Protein AF-A0A9D1RVR9-F1 (afdb_monomer_lite)

InterPro domains:
  IPR024071 S-Me-THD, C-terminal domain superfamily [G3DSA:2.40.390.10] (48-143)
  IPR048350 S-Me-THD-like, C-terminal domain [PF20906] (2-138)

Radius of gyration: 23.83 Å; chains: 1; bounding box: 66×54×63 Å

Sequence (336 aa):
SCGGSVSVSLYPMDGAQMKQYGVHGIVTRSQQLGAAIRTVKTAEDPEAHFLSFTEGYKLFKGKIADVLRETRAGFNFGRVVLEGIGECKGRSAAVEFQNENLTAEVDGKIVATVPDLICLVDTETFSPVTTDALLSGNALAAAFPISPLSALYPEDLAPSYRYEDAVEALADAGGDTGQRQALTLLVNEENSFRVACASFIAESLSLLDWQITVEALPWEAYLAALAAGEFDLYYGEVRLTADWDIADLVGSGGSLNYGGYANVVTDALLQAFTSSTDRSYAARQLCAHLLGTTPIAPVCFQQDTLLTHEGVAQGMSPTATSVFFGLENWTIHLEP

Structure (mmCIF, N/CA/C/O backbone):
data_AF-A0A9D1RVR9-F1
#
_entry.id   AF-A0A9D1RVR9-F1
#
loop_
_atom_site.group_PDB
_atom_site.id
_atom_site.type_symbol
_atom_site.label_atom_id
_atom_site.label_alt_id
_atom_site.label_comp_id
_atom_site.label_asym_id
_atom_site.label_entity_id
_atom_site.label_seq_id
_atom_site.pdbx_PDB_ins_code
_atom_site.Cartn_x
_atom_site.Cartn_y
_atom_site.Cartn_z
_atom_site.occupancy
_atom_site.B_iso_or_equiv
_atom_site.auth_seq_id
_atom_site.auth_comp_id
_atom_site.auth_asym_id
_atom_site.auth_atom_id
_atom_site.pdbx_PDB_model_num
ATOM 1 N N . SER A 1 1 ? 7.648 3.862 -14.275 1.00 37.44 1 SER A N 1
ATOM 2 C CA . SER A 1 1 ? 6.906 5.137 -14.341 1.00 37.44 1 SER A CA 1
ATOM 3 C C . SER A 1 1 ? 5.749 4.957 -15.296 1.00 37.44 1 SER A C 1
ATOM 5 O O . SER A 1 1 ? 5.979 4.461 -16.395 1.00 37.44 1 SER A O 1
ATOM 7 N N . CYS A 1 2 ? 4.578 5.402 -14.838 1.00 22.77 2 CYS A N 1
ATOM 8 C CA . CYS A 1 2 ? 3.246 5.354 -15.442 1.00 22.77 2 CYS A CA 1
ATOM 9 C C . CYS A 1 2 ? 2.596 3.966 -15.470 1.00 22.77 2 CYS A C 1
ATOM 11 O O . CYS A 1 2 ? 3.190 2.987 -15.911 1.00 22.77 2 CYS A O 1
ATOM 13 N N . GLY A 1 3 ? 1.363 3.925 -14.953 1.00 33.41 3 GLY A N 1
ATOM 14 C CA . GLY A 1 3 ? 0.560 2.724 -14.789 1.00 33.41 3 GLY A CA 1
ATOM 15 C C . GLY A 1 3 ? 0.443 1.909 -16.071 1.00 33.41 3 GLY A C 1
ATOM 16 O O . GLY A 1 3 ? 0.287 2.445 -17.166 1.00 33.41 3 GLY A O 1
ATOM 17 N N . GLY A 1 4 ? 0.504 0.594 -15.913 1.00 30.42 4 GLY A N 1
ATOM 18 C CA . GLY A 1 4 ? 0.170 -0.331 -16.977 1.00 30.42 4 GLY A CA 1
ATOM 19 C C . GLY A 1 4 ? -1.327 -0.596 -16.962 1.00 30.42 4 GLY A C 1
ATOM 20 O O . GLY A 1 4 ? -1.821 -1.272 -16.067 1.00 30.42 4 GLY A O 1
ATOM 21 N N . SER A 1 5 ? -2.058 -0.122 -17.969 1.00 32.12 5 SER A N 1
ATOM 22 C CA . SER A 1 5 ? -3.271 -0.829 -18.376 1.00 32.12 5 SER A CA 1
ATOM 23 C C . SER A 1 5 ? -2.842 -1.947 -19.323 1.00 32.12 5 SER A C 1
ATOM 25 O O . SER A 1 5 ? -2.439 -1.678 -20.457 1.00 32.12 5 SER A O 1
ATOM 27 N N . VAL A 1 6 ? -2.915 -3.198 -18.880 1.00 32.78 6 VAL A N 1
ATOM 28 C CA . VAL A 1 6 ? -2.804 -4.343 -19.788 1.00 32.78 6 VAL A CA 1
ATOM 29 C C . VAL A 1 6 ? -4.174 -4.530 -20.424 1.00 32.78 6 VAL A C 1
ATOM 31 O O . VAL A 1 6 ? -5.109 -5.005 -19.790 1.00 32.78 6 VAL A O 1
ATOM 34 N N . SER A 1 7 ? -4.308 -4.111 -21.679 1.00 33.19 7 SER A N 1
ATOM 35 C CA . SER A 1 7 ? -5.457 -4.489 -22.498 1.00 33.19 7 SER A CA 1
ATOM 36 C C . SER A 1 7 ? -5.099 -5.767 -23.234 1.00 33.19 7 SER A C 1
ATOM 38 O O . SER A 1 7 ? -4.342 -5.753 -24.202 1.00 33.19 7 SER A O 1
ATOM 40 N N . VAL A 1 8 ? -5.622 -6.887 -22.749 1.00 38.53 8 VAL A N 1
ATOM 41 C CA . VAL A 1 8 ? -5.556 -8.156 -23.465 1.00 38.53 8 VAL A CA 1
ATOM 42 C C . VAL A 1 8 ? -6.678 -8.148 -24.503 1.00 38.53 8 VAL A C 1
ATOM 44 O O . VAL A 1 8 ? -7.861 -8.145 -24.166 1.00 38.53 8 VAL A O 1
ATOM 47 N N . SER A 1 9 ? -6.316 -8.113 -25.786 1.00 42.16 9 SER A N 1
ATOM 48 C CA . SER A 1 9 ? -7.248 -8.529 -26.830 1.00 42.16 9 SER A CA 1
ATOM 49 C C . SER A 1 9 ? -7.216 -10.046 -26.853 1.00 42.16 9 SER A C 1
ATOM 51 O O . SER A 1 9 ? -6.265 -10.648 -27.348 1.00 42.16 9 SER A O 1
ATOM 53 N N . LEU A 1 10 ? -8.253 -10.660 -26.290 1.00 54.19 10 LEU A N 1
ATOM 54 C CA . LEU A 1 10 ? -8.515 -12.078 -26.505 1.00 54.19 10 LEU A CA 1
ATOM 55 C C . LEU A 1 10 ? -8.901 -12.308 -27.980 1.00 54.19 10 LEU A C 1
ATOM 57 O O . LEU A 1 10 ? -8.788 -11.410 -28.818 1.00 54.19 10 LEU A O 1
ATOM 61 N N . TYR A 1 11 ? -9.309 -13.536 -28.295 1.00 59.69 11 TYR A N 1
ATOM 62 C CA . TYR A 1 11 ? -9.658 -14.006 -29.636 1.00 59.69 11 TYR A CA 1
ATOM 63 C C . TYR A 1 11 ? -10.334 -12.932 -30.509 1.00 59.69 11 TYR A C 1
ATOM 65 O O . TYR A 1 11 ? -11.291 -12.297 -30.055 1.00 59.69 11 TYR A O 1
ATOM 73 N N . PRO A 1 12 ? -9.879 -12.734 -31.762 1.00 70.69 12 PRO A N 1
ATOM 74 C CA . PRO A 1 12 ? -10.530 -11.803 -32.669 1.00 70.69 12 PRO A CA 1
ATOM 75 C C . PRO A 1 12 ? -11.988 -12.224 -32.867 1.00 70.69 12 PRO A C 1
ATOM 77 O O . PRO A 1 12 ? -12.274 -13.385 -33.160 1.00 70.69 12 PRO A O 1
ATOM 80 N N . MET A 1 13 ? -12.903 -11.270 -32.711 1.00 78.81 13 MET A N 1
ATOM 81 C CA . MET A 1 13 ? -14.332 -11.477 -32.920 1.00 78.81 13 MET A CA 1
ATOM 82 C C . MET A 1 13 ? -14.899 -10.364 -33.796 1.00 78.81 13 MET A C 1
ATOM 84 O O . MET A 1 13 ? -14.474 -9.210 -33.711 1.00 78.81 13 MET A O 1
ATOM 88 N N . ASP A 1 14 ? -15.863 -10.698 -34.646 1.00 85.12 14 ASP A N 1
ATOM 89 C CA . ASP A 1 14 ? -16.565 -9.700 -35.441 1.00 85.12 14 ASP A CA 1
ATOM 90 C C . ASP A 1 14 ? -17.615 -8.939 -34.604 1.00 85.12 14 ASP A C 1
ATOM 92 O O . ASP A 1 14 ? -18.007 -9.325 -33.496 1.00 85.12 14 ASP A O 1
ATOM 96 N N . GLY A 1 15 ? -18.097 -7.817 -35.143 1.00 86.12 15 GLY A N 1
ATOM 97 C CA . GLY A 1 15 ? -19.094 -6.993 -34.460 1.00 86.12 15 GLY A CA 1
ATOM 98 C C . GLY A 1 15 ? -20.453 -7.679 -34.259 1.00 86.12 15 GLY A C 1
ATOM 99 O O . GLY A 1 15 ? -21.218 -7.244 -33.399 1.00 86.12 15 GLY A O 1
ATOM 100 N N . ALA A 1 16 ? -20.784 -8.723 -35.026 1.00 90.00 16 ALA A N 1
ATOM 101 C CA . ALA A 1 16 ? -22.004 -9.504 -34.832 1.00 90.00 16 ALA A CA 1
ATOM 102 C C . ALA A 1 16 ? -21.840 -10.491 -33.666 1.00 90.00 16 ALA A C 1
ATOM 104 O O . ALA A 1 16 ? -22.718 -10.565 -32.808 1.00 90.00 16 ALA A O 1
ATOM 105 N N . GLN A 1 17 ? -20.692 -11.160 -33.571 1.00 84.56 17 GLN A N 1
ATOM 106 C CA . GLN A 1 17 ? -20.316 -12.027 -32.458 1.00 84.56 17 GLN A CA 1
ATOM 107 C C . GLN A 1 17 ? -20.275 -11.247 -31.143 1.00 84.56 17 GLN A C 1
ATOM 109 O O . GLN A 1 17 ? -20.823 -11.718 -30.149 1.00 84.56 17 GLN A O 1
ATOM 114 N N . MET A 1 18 ? -19.709 -10.034 -31.129 1.00 81.06 18 MET A N 1
ATOM 115 C CA . MET A 1 18 ? -19.669 -9.205 -29.914 1.00 81.06 18 MET A CA 1
ATOM 116 C C . MET A 1 18 ? -21.078 -8.852 -29.428 1.00 81.06 18 MET A C 1
ATOM 118 O O . MET A 1 18 ? -21.369 -8.957 -28.241 1.00 81.06 18 MET A O 1
ATOM 122 N N . LYS A 1 19 ? -21.984 -8.507 -30.351 1.00 85.44 19 LYS A N 1
ATOM 123 C CA . LYS A 1 19 ? -23.395 -8.227 -30.034 1.00 85.44 19 LYS A CA 1
ATOM 124 C C . LYS A 1 19 ? -24.185 -9.464 -29.615 1.00 85.44 19 LYS A C 1
ATOM 126 O O . LYS A 1 19 ? -25.226 -9.326 -28.983 1.00 85.44 19 LYS A O 1
ATOM 131 N N . GLN A 1 20 ? -23.751 -10.654 -30.013 1.00 88.94 20 GLN A N 1
ATOM 132 C CA . GLN A 1 20 ? -24.450 -11.891 -29.689 1.00 88.94 20 GLN A CA 1
ATOM 133 C C . GLN A 1 20 ? -23.980 -12.492 -28.360 1.00 88.94 20 GLN A C 1
ATOM 135 O O . GLN A 1 20 ? -24.804 -13.011 -27.614 1.00 88.94 20 GLN A O 1
ATOM 140 N N . TYR A 1 21 ? -22.680 -12.418 -28.065 1.00 83.56 21 TYR A N 1
ATOM 141 C CA . TYR A 1 21 ? -22.057 -13.150 -26.956 1.00 83.56 21 TYR A CA 1
ATOM 142 C C . TYR A 1 21 ? -21.417 -12.259 -25.886 1.00 83.56 21 TYR A C 1
ATOM 144 O O . TYR A 1 21 ? -21.028 -12.764 -24.836 1.00 83.56 21 TYR A O 1
ATOM 152 N N . GLY A 1 22 ? -21.299 -10.951 -26.120 1.00 79.62 22 GLY A N 1
ATOM 153 C CA . GLY A 1 22 ? -20.774 -10.018 -25.129 1.00 79.62 22 GLY A CA 1
ATOM 154 C C . GLY A 1 22 ? -21.670 -9.914 -23.892 1.00 79.62 22 GLY A C 1
ATOM 155 O O . GLY A 1 22 ? -22.897 -10.015 -23.968 1.00 79.62 22 GLY A O 1
ATOM 156 N N . VAL A 1 23 ? -21.055 -9.659 -22.735 1.00 81.75 23 VAL A N 1
ATOM 157 C CA . VAL A 1 23 ? -21.787 -9.358 -21.498 1.00 81.75 23 VAL A CA 1
ATOM 158 C C . VAL A 1 23 ? -22.272 -7.907 -21.557 1.00 81.75 23 VAL A C 1
ATOM 160 O O . VAL A 1 23 ? -21.559 -6.962 -21.217 1.00 81.75 23 VAL A O 1
ATOM 163 N N . HIS A 1 24 ? -23.492 -7.715 -22.052 1.00 84.81 24 HIS A N 1
ATOM 164 C CA . HIS A 1 24 ? -24.074 -6.387 -22.235 1.00 84.81 24 HIS A CA 1
ATOM 165 C C . HIS A 1 24 ? -24.383 -5.695 -20.905 1.00 84.81 24 HIS A C 1
ATOM 167 O O . HIS A 1 24 ? -24.834 -6.317 -19.947 1.00 84.81 24 HIS A O 1
ATOM 173 N N . GLY A 1 25 ? -24.179 -4.376 -20.867 1.00 84.62 25 GLY A N 1
ATOM 174 C CA . GLY A 1 25 ? -24.554 -3.545 -19.721 1.00 84.62 25 GLY A CA 1
ATOM 175 C C . GLY A 1 25 ? -23.696 -3.745 -18.470 1.00 84.62 25 GLY A C 1
ATOM 176 O O . GLY A 1 25 ? -24.016 -3.156 -17.443 1.00 84.62 25 GLY A O 1
ATOM 177 N N . ILE A 1 26 ? -22.605 -4.520 -18.536 1.00 79.00 26 ILE A N 1
ATOM 178 C CA . ILE A 1 26 ? -21.790 -4.842 -17.356 1.00 79.00 26 ILE A CA 1
ATOM 179 C C . ILE A 1 26 ? -21.220 -3.594 -16.674 1.00 79.00 26 ILE A C 1
ATOM 181 O O . ILE A 1 26 ? -21.318 -3.477 -15.461 1.00 79.00 26 ILE A O 1
ATOM 185 N N . VAL A 1 27 ? -20.743 -2.606 -17.438 1.00 76.31 27 VAL A N 1
ATOM 186 C CA . VAL A 1 27 ? -20.230 -1.336 -16.888 1.00 76.31 27 VAL A CA 1
ATOM 187 C C . VAL A 1 27 ? -21.335 -0.556 -16.169 1.00 76.31 27 VAL A C 1
ATOM 189 O O . VAL A 1 27 ? -21.126 -0.037 -15.074 1.00 76.31 27 VAL A O 1
ATOM 192 N N . THR A 1 28 ? -22.538 -0.515 -16.749 1.00 83.94 28 THR A N 1
ATOM 193 C CA . THR A 1 28 ? -23.710 0.106 -16.118 1.00 83.94 28 THR A CA 1
ATOM 194 C C . THR A 1 28 ? -24.106 -0.636 -14.842 1.00 83.94 28 THR A C 1
ATOM 196 O O . THR A 1 28 ? -24.372 0.008 -13.829 1.00 83.94 28 THR A O 1
ATOM 199 N N . ARG A 1 29 ? -24.079 -1.976 -14.854 1.00 82.06 29 ARG A N 1
ATOM 200 C CA . ARG A 1 29 ? -24.327 -2.799 -13.664 1.00 82.06 29 ARG A CA 1
ATOM 201 C C . ARG A 1 29 ? -23.286 -2.517 -12.579 1.00 82.06 29 ARG A C 1
ATOM 203 O O . ARG A 1 29 ? -23.672 -2.260 -11.447 1.00 82.06 29 ARG A O 1
ATOM 210 N N . SER A 1 30 ? -21.994 -2.468 -12.909 1.00 77.50 30 SER A N 1
ATOM 211 C CA . SER A 1 30 ? -20.921 -2.123 -11.962 1.00 77.50 30 SER A CA 1
ATOM 212 C C . SER A 1 30 ? -21.122 -0.740 -11.337 1.00 77.50 30 SER A C 1
ATOM 214 O O . SER A 1 30 ? -20.967 -0.581 -10.128 1.00 77.50 30 SER A O 1
ATOM 216 N N . GLN A 1 31 ? -21.527 0.256 -12.132 1.00 79.56 31 GLN A N 1
ATOM 217 C CA . GLN A 1 31 ? -21.845 1.592 -11.626 1.00 79.56 31 GLN A CA 1
ATOM 218 C C . GLN A 1 31 ? -23.035 1.570 -10.652 1.00 79.56 31 GLN A C 1
ATOM 220 O O . GLN A 1 31 ? -22.971 2.202 -9.595 1.00 79.56 31 GLN A O 1
ATOM 225 N N . GLN A 1 32 ? -24.110 0.854 -10.997 1.00 82.19 32 GLN A N 1
ATOM 226 C CA . GLN A 1 32 ? -25.303 0.714 -10.155 1.00 82.19 32 GLN A CA 1
ATOM 227 C C . GLN A 1 32 ? -24.985 -0.003 -8.838 1.00 82.19 32 GLN A C 1
ATOM 229 O O . GLN A 1 32 ? -25.378 0.480 -7.778 1.00 82.19 32 GLN A O 1
ATOM 234 N N . LEU A 1 33 ? -24.211 -1.091 -8.896 1.00 82.56 33 LEU A N 1
ATOM 235 C CA . LEU A 1 33 ? -23.722 -1.815 -7.721 1.00 82.56 33 LEU A CA 1
ATOM 236 C C . LEU A 1 33 ? -22.901 -0.898 -6.809 1.00 82.56 33 LEU A C 1
ATOM 238 O O . LEU A 1 33 ? -23.185 -0.800 -5.619 1.00 82.56 33 LEU A O 1
ATOM 242 N N . GLY A 1 34 ? -21.935 -0.160 -7.365 1.00 76.38 34 GLY A N 1
ATOM 243 C CA . GLY A 1 34 ? -21.121 0.780 -6.592 1.00 76.38 34 GLY A CA 1
ATOM 244 C C . GLY A 1 34 ? -21.940 1.906 -5.952 1.00 76.38 34 GLY A C 1
ATOM 245 O O . GLY A 1 34 ? -21.646 2.324 -4.834 1.00 76.38 34 GLY A O 1
ATOM 246 N N . ALA A 1 35 ? -22.985 2.396 -6.628 1.00 77.19 35 ALA A N 1
ATOM 247 C CA . ALA A 1 35 ? -23.906 3.376 -6.054 1.00 77.19 35 ALA A CA 1
ATOM 248 C C . ALA A 1 35 ? -24.709 2.801 -4.881 1.00 77.19 35 ALA A C 1
ATOM 250 O O . ALA A 1 35 ? -24.810 3.463 -3.850 1.00 77.19 35 ALA A O 1
ATOM 251 N N . ALA A 1 36 ? -25.218 1.575 -5.017 1.00 78.94 36 ALA A N 1
ATOM 252 C CA . ALA A 1 36 ? -25.981 0.905 -3.971 1.00 78.94 36 ALA A CA 1
ATOM 253 C C . ALA A 1 36 ? -25.124 0.575 -2.735 1.00 78.94 36 ALA A C 1
ATOM 255 O O . ALA A 1 36 ? -25.571 0.805 -1.613 1.00 78.94 36 ALA A O 1
ATOM 256 N N . ILE A 1 37 ? -23.869 0.141 -2.922 1.00 80.56 37 ILE A N 1
ATOM 257 C CA . ILE A 1 37 ? -22.912 -0.095 -1.823 1.00 80.56 37 ILE A CA 1
ATOM 258 C C . ILE A 1 37 ? -22.694 1.184 -1.000 1.00 80.56 37 ILE A C 1
ATOM 260 O O . ILE A 1 37 ? -22.746 1.138 0.225 1.00 80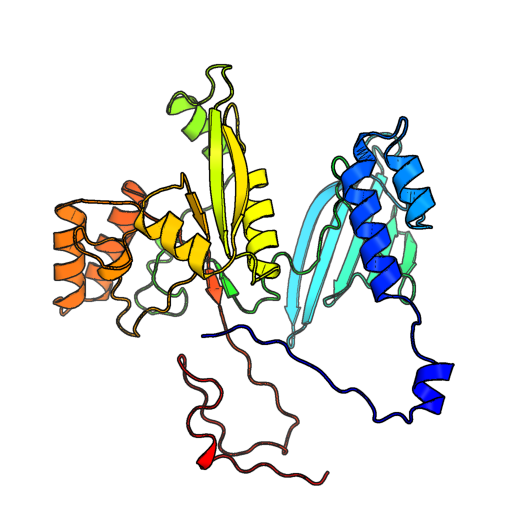.56 37 ILE A O 1
ATOM 264 N N . ARG A 1 38 ? -22.541 2.355 -1.639 1.00 76.94 38 ARG A N 1
ATOM 265 C CA . ARG A 1 38 ? -22.354 3.635 -0.922 1.00 76.94 38 ARG A CA 1
ATOM 266 C C . ARG A 1 38 ? -23.537 4.027 -0.034 1.00 76.94 38 ARG A C 1
ATOM 268 O O . ARG A 1 38 ? -23.356 4.793 0.908 1.00 76.94 38 ARG A O 1
ATOM 275 N N . THR A 1 39 ? -24.736 3.536 -0.334 1.00 80.56 39 THR A N 1
ATOM 276 C CA . THR A 1 39 ? -25.961 3.867 0.407 1.00 80.56 39 THR A CA 1
ATOM 277 C C . THR A 1 39 ? -26.479 2.721 1.270 1.00 80.56 39 THR A C 1
ATOM 279 O O . THR A 1 39 ? -27.424 2.924 2.018 1.00 80.56 39 THR A O 1
ATOM 282 N N . VAL A 1 40 ? -25.881 1.527 1.216 1.00 82.75 40 VAL A N 1
ATOM 283 C CA . VAL A 1 40 ? -26.419 0.309 1.854 1.00 82.75 40 VAL A CA 1
ATOM 284 C C . VAL A 1 40 ? -26.650 0.467 3.361 1.00 82.75 40 VAL A C 1
ATOM 286 O O . VAL A 1 40 ? -27.628 -0.046 3.896 1.00 82.75 40 VAL A O 1
ATOM 289 N N . LYS A 1 41 ? -25.800 1.247 4.041 1.00 77.75 41 LYS A N 1
ATOM 290 C CA . LYS A 1 41 ? -25.882 1.497 5.488 1.00 77.75 41 LYS A CA 1
ATOM 291 C C . LYS A 1 41 ? -27.092 2.338 5.907 1.00 77.75 41 LYS A C 1
ATOM 293 O O . LYS A 1 41 ? -27.393 2.394 7.092 1.00 77.75 41 LYS A O 1
ATOM 298 N N . THR A 1 42 ? -27.763 3.015 4.973 1.00 83.31 42 THR A N 1
ATOM 299 C CA . THR A 1 42 ? -28.974 3.798 5.274 1.00 83.31 42 THR A CA 1
ATOM 300 C C . THR A 1 42 ? -30.250 2.960 5.201 1.00 83.31 42 THR A C 1
ATOM 302 O O . THR A 1 42 ? -31.317 3.450 5.572 1.00 83.31 42 THR A O 1
ATOM 305 N N . ALA A 1 43 ? -30.156 1.709 4.738 1.00 85.06 43 ALA A N 1
ATOM 306 C CA . ALA A 1 43 ? -31.268 0.774 4.725 1.00 85.06 43 ALA A CA 1
ATOM 307 C C . ALA A 1 43 ? -31.571 0.244 6.135 1.00 85.06 43 ALA A C 1
ATOM 309 O O . ALA A 1 43 ? -30.683 0.112 6.973 1.00 85.06 43 ALA A O 1
ATOM 310 N N . GLU A 1 44 ? -32.837 -0.100 6.373 1.00 86.12 44 GLU A N 1
ATOM 311 C CA . GLU A 1 44 ? -33.290 -0.702 7.634 1.00 86.12 44 GLU A CA 1
ATOM 312 C C . GLU A 1 44 ? -32.652 -2.082 7.874 1.00 86.12 44 GLU A C 1
ATOM 314 O O . GLU A 1 44 ? -32.266 -2.399 8.996 1.00 86.12 44 GLU A O 1
ATOM 319 N N . ASP A 1 45 ? -32.473 -2.861 6.801 1.00 90.25 45 ASP A N 1
ATOM 320 C CA . ASP A 1 45 ? -31.699 -4.106 6.786 1.00 90.25 45 ASP A CA 1
ATOM 321 C C . ASP A 1 45 ? -30.647 -4.047 5.661 1.00 90.25 45 ASP A C 1
ATOM 323 O O . ASP A 1 45 ? -30.951 -4.354 4.500 1.00 90.25 45 ASP A O 1
ATOM 327 N N . PRO A 1 46 ? -29.411 -3.618 5.978 1.00 88.12 46 PRO A N 1
ATOM 328 C CA . PRO A 1 46 ? -28.331 -3.500 5.003 1.00 88.12 46 PRO A CA 1
ATOM 329 C C . PRO A 1 46 ? -27.971 -4.819 4.304 1.00 88.12 46 PRO A C 1
ATOM 331 O O . PRO A 1 46 ? -27.693 -4.811 3.106 1.00 88.12 46 PRO A O 1
ATOM 334 N N . GLU A 1 47 ? -28.012 -5.957 5.008 1.00 88.56 47 GLU A N 1
ATOM 335 C CA . GLU A 1 47 ? -27.637 -7.260 4.438 1.00 88.56 47 GLU A CA 1
ATOM 336 C C . GLU A 1 47 ? -28.697 -7.747 3.449 1.00 88.56 47 GLU A C 1
ATOM 338 O O . GLU A 1 47 ? -28.368 -8.139 2.326 1.00 88.56 47 GLU A O 1
ATOM 343 N N . ALA A 1 48 ? -29.977 -7.657 3.817 1.00 90.12 48 ALA A N 1
ATOM 344 C CA . ALA A 1 48 ? -31.064 -7.993 2.902 1.00 90.12 48 ALA A CA 1
ATOM 345 C C . ALA A 1 48 ? -31.102 -7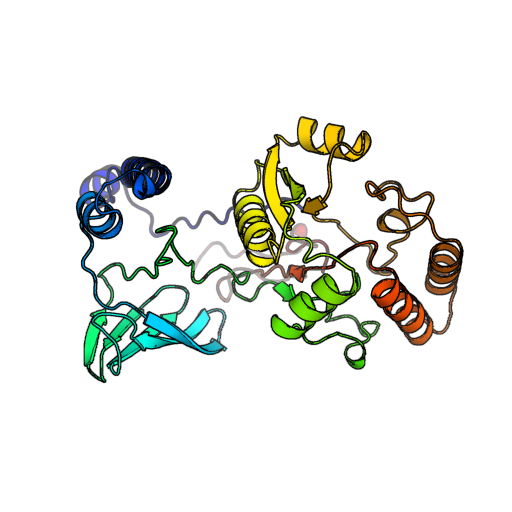.048 1.692 1.00 90.12 48 ALA A C 1
ATOM 347 O O . ALA A 1 48 ? -31.330 -7.493 0.563 1.00 90.12 48 ALA A O 1
ATOM 348 N N . HIS A 1 49 ? -30.843 -5.753 1.905 1.00 90.19 49 HIS A N 1
ATOM 349 C CA . HIS A 1 49 ? -30.759 -4.783 0.818 1.00 90.19 49 HIS A CA 1
ATOM 350 C C . HIS A 1 49 ? -29.616 -5.124 -0.146 1.00 90.19 49 HIS A C 1
ATOM 352 O O . HIS A 1 49 ? -29.840 -5.159 -1.357 1.00 90.19 49 HIS A O 1
ATOM 358 N N . PHE A 1 50 ? -28.433 -5.451 0.385 1.00 89.19 50 PHE A N 1
ATOM 359 C CA . PHE A 1 50 ? -27.271 -5.875 -0.394 1.00 89.19 50 PHE A CA 1
ATOM 360 C C . PHE A 1 50 ? -27.564 -7.078 -1.285 1.00 89.19 50 PHE A C 1
ATOM 362 O O . PHE A 1 50 ? -27.342 -7.027 -2.496 1.00 89.19 50 PHE A O 1
ATOM 369 N N . LEU A 1 51 ? -28.111 -8.149 -0.712 1.00 91.62 51 LEU A N 1
ATOM 370 C CA . LEU A 1 51 ? -28.436 -9.367 -1.460 1.00 91.62 51 LEU A CA 1
ATOM 371 C C . LEU A 1 51 ? -29.494 -9.110 -2.541 1.00 91.62 51 LEU A C 1
ATOM 373 O O . LEU A 1 51 ? -29.390 -9.641 -3.643 1.00 91.62 51 LEU A O 1
ATOM 377 N N . SER A 1 52 ? -30.470 -8.245 -2.256 1.00 90.44 52 SER A N 1
ATOM 378 C CA . SER A 1 52 ? -31.518 -7.872 -3.210 1.00 90.44 52 SER A CA 1
ATOM 379 C C . SER A 1 52 ? -30.958 -7.169 -4.450 1.00 90.44 52 SER A C 1
ATOM 381 O O . SER A 1 52 ? -31.248 -7.589 -5.568 1.00 90.44 52 SER A O 1
ATOM 383 N N . PHE A 1 53 ? -30.126 -6.131 -4.286 1.00 88.25 53 PHE A N 1
ATOM 384 C CA . PHE A 1 53 ? -29.616 -5.382 -5.443 1.00 88.25 53 PHE A CA 1
ATOM 385 C C . PHE A 1 53 ? -28.467 -6.092 -6.170 1.00 88.25 53 PHE A C 1
ATOM 387 O O . PHE A 1 53 ? -28.258 -5.858 -7.360 1.00 88.25 53 PHE A O 1
ATOM 394 N N . THR A 1 54 ? -27.693 -6.928 -5.469 1.00 86.50 54 THR A N 1
ATOM 395 C CA . THR A 1 54 ? -26.648 -7.751 -6.101 1.00 86.50 54 THR A CA 1
ATOM 396 C C . THR A 1 54 ? -27.223 -8.956 -6.830 1.00 86.50 54 THR A C 1
ATOM 398 O O . THR A 1 54 ? -26.543 -9.501 -7.698 1.00 86.50 54 THR A O 1
ATOM 401 N N . GLU A 1 55 ? -28.460 -9.348 -6.500 1.00 90.31 55 GLU A N 1
ATOM 402 C CA . GLU A 1 55 ? -29.057 -10.640 -6.863 1.00 90.31 55 GLU A CA 1
ATOM 403 C C . GLU A 1 55 ? -28.229 -11.819 -6.310 1.00 90.31 55 GLU A C 1
ATOM 405 O O . GLU A 1 55 ? -28.209 -12.912 -6.876 1.00 90.31 55 GLU A O 1
ATOM 410 N N . GLY A 1 56 ? -27.501 -11.579 -5.214 1.00 89.25 56 GLY A N 1
ATOM 411 C CA . GLY A 1 56 ? -26.569 -12.521 -4.611 1.00 89.25 56 GLY A CA 1
ATOM 412 C C . GLY A 1 56 ? -27.223 -13.463 -3.603 1.00 89.25 56 GLY A C 1
ATOM 413 O O . GLY A 1 56 ? -28.238 -13.152 -2.977 1.00 89.25 56 GLY A O 1
ATOM 414 N N . TYR A 1 57 ? -26.583 -14.612 -3.387 1.00 91.88 57 TYR A N 1
ATOM 415 C CA . TYR A 1 57 ? -26.959 -15.573 -2.353 1.00 91.88 57 TYR A CA 1
ATOM 416 C C . TYR A 1 57 ? -25.916 -15.574 -1.236 1.00 91.88 57 TYR A C 1
ATOM 418 O O . TYR A 1 57 ? -24.723 -15.753 -1.482 1.00 91.88 57 TYR A O 1
ATOM 426 N N . LYS A 1 58 ? -26.362 -15.418 0.015 1.00 93.31 58 LYS A N 1
ATOM 427 C CA . LYS A 1 58 ? -25.482 -15.546 1.182 1.00 93.31 58 LYS A CA 1
ATOM 428 C C . LYS A 1 58 ? -25.119 -17.017 1.393 1.00 93.31 58 LYS A C 1
ATOM 430 O O . LYS A 1 58 ? -25.979 -17.818 1.751 1.00 93.31 58 LYS A O 1
ATOM 435 N N . LEU A 1 59 ? -23.844 -17.354 1.200 1.00 94.62 59 LEU A N 1
ATOM 436 C CA . LEU A 1 59 ? -23.328 -18.714 1.401 1.00 94.62 59 LEU A CA 1
ATOM 437 C C . LEU A 1 59 ? -22.871 -18.958 2.845 1.00 94.62 59 LEU A C 1
ATOM 439 O O . LEU A 1 59 ? -23.114 -20.027 3.404 1.00 94.62 59 LEU A O 1
ATOM 443 N N . PHE A 1 60 ? -22.206 -17.971 3.450 1.00 94.62 60 PHE A N 1
ATOM 444 C CA . PHE A 1 60 ? -21.638 -18.073 4.792 1.00 94.62 60 PHE A CA 1
ATOM 445 C C . PHE A 1 60 ? -21.395 -16.685 5.397 1.00 94.62 60 PHE A C 1
ATOM 447 O O . PHE A 1 60 ? -21.167 -15.725 4.664 1.00 94.62 60 PHE A O 1
ATOM 454 N N . LYS A 1 61 ? -21.402 -16.586 6.731 1.00 91.62 61 LYS A N 1
ATOM 455 C CA . LYS A 1 61 ? -21.003 -15.380 7.471 1.00 91.62 61 LYS A CA 1
ATOM 456 C C . LYS A 1 61 ? -19.998 -15.758 8.552 1.00 91.62 61 LYS A C 1
ATOM 458 O O . LYS A 1 61 ? -20.309 -16.546 9.445 1.00 91.62 61 LYS A O 1
ATOM 463 N N . GLY A 1 62 ? -18.795 -15.204 8.476 1.00 86.12 62 GLY A N 1
ATOM 464 C CA . GLY A 1 62 ? -17.693 -15.596 9.345 1.00 86.12 62 GLY A CA 1
ATOM 465 C C . GLY A 1 62 ? -16.585 -14.560 9.403 1.00 86.12 62 GLY A C 1
ATOM 466 O O . GLY A 1 62 ? -16.542 -13.640 8.593 1.00 86.12 62 GLY A O 1
ATOM 467 N N . LYS A 1 63 ? -15.687 -14.747 10.366 1.00 78.50 63 LYS A N 1
ATOM 468 C CA . LYS A 1 63 ? -14.397 -14.057 10.434 1.00 78.50 63 LYS A CA 1
ATOM 469 C C . LYS A 1 63 ? -13.339 -14.907 9.732 1.00 78.50 63 LYS A C 1
ATOM 471 O O . LYS A 1 63 ? -13.429 -16.136 9.748 1.00 78.50 63 LYS A O 1
ATOM 476 N N . ILE A 1 64 ? -12.328 -14.270 9.153 1.00 77.62 64 ILE A N 1
ATOM 477 C CA . ILE A 1 64 ? -11.171 -14.979 8.597 1.00 77.62 64 ILE A CA 1
ATOM 478 C C . ILE A 1 64 ? -10.380 -15.593 9.754 1.00 77.62 64 ILE A C 1
ATOM 480 O O . ILE A 1 64 ? -9.972 -14.891 10.675 1.00 77.62 64 ILE A O 1
ATOM 484 N N . ALA A 1 65 ? -10.223 -16.912 9.718 1.00 66.38 65 ALA A N 1
ATOM 485 C CA . ALA A 1 65 ? -9.471 -17.681 10.701 1.00 66.38 65 ALA A CA 1
ATOM 486 C C . ALA A 1 65 ? -8.046 -17.968 10.221 1.00 66.38 65 ALA A C 1
ATOM 488 O O . ALA A 1 65 ? -7.121 -17.951 11.026 1.00 66.38 65 ALA A O 1
ATOM 489 N N . ASP A 1 66 ? -7.879 -18.230 8.923 1.00 64.56 66 ASP A N 1
ATOM 490 C CA . ASP A 1 66 ? -6.580 -18.521 8.319 1.00 64.56 66 ASP A CA 1
ATOM 491 C C . ASP A 1 66 ? -6.586 -18.185 6.822 1.00 64.56 66 ASP A C 1
ATOM 493 O O . ASP A 1 66 ? -7.639 -18.185 6.174 1.00 64.56 66 ASP A O 1
ATOM 497 N N . VAL A 1 67 ? -5.409 -17.900 6.267 1.00 69.31 67 VAL A N 1
ATOM 498 C CA . VAL A 1 67 ? -5.210 -17.650 4.837 1.00 69.31 67 VAL A CA 1
ATOM 499 C C . VAL A 1 67 ? -3.904 -18.294 4.385 1.00 69.31 67 VAL A C 1
ATOM 501 O O . VAL A 1 67 ? -2.815 -17.785 4.644 1.00 69.31 67 VAL A O 1
ATOM 504 N N . LEU A 1 68 ? -4.020 -19.389 3.638 1.00 69.00 68 LEU A N 1
ATOM 505 C CA . LEU A 1 68 ? -2.887 -20.070 3.018 1.00 69.00 68 LEU A CA 1
ATOM 506 C C . LEU A 1 68 ? -2.683 -19.524 1.606 1.00 69.00 68 LEU A C 1
ATOM 508 O O . LEU A 1 68 ? -3.642 -19.460 0.835 1.00 69.00 68 LEU A O 1
ATOM 512 N N . ARG A 1 69 ? -1.451 -19.132 1.265 1.00 66.88 69 ARG A N 1
ATOM 513 C CA . ARG A 1 69 ? -1.096 -18.571 -0.048 1.00 66.88 69 ARG A CA 1
ATOM 514 C C . ARG A 1 69 ? 0.197 -19.168 -0.578 1.00 66.88 69 ARG A C 1
ATOM 516 O O . ARG A 1 69 ? 1.189 -19.241 0.141 1.00 66.88 69 ARG A O 1
ATOM 523 N N . GLU A 1 70 ? 0.179 -19.529 -1.852 1.00 55.91 70 GLU A N 1
ATOM 524 C CA . GLU A 1 70 ? 1.342 -19.971 -2.610 1.00 55.91 70 GLU A CA 1
ATOM 525 C C . GLU A 1 70 ? 1.277 -19.383 -4.022 1.00 55.91 70 GLU A C 1
ATOM 527 O O . GLU A 1 70 ? 0.323 -19.603 -4.770 1.00 55.91 70 GLU A O 1
ATOM 532 N N . THR A 1 71 ? 2.320 -18.658 -4.422 1.00 42.06 71 THR A N 1
ATOM 533 C CA . THR A 1 71 ? 2.464 -18.228 -5.814 1.00 42.06 71 THR A CA 1
ATOM 534 C C . THR A 1 71 ? 3.179 -19.321 -6.593 1.00 42.06 71 THR A C 1
ATOM 536 O O . THR A 1 71 ? 4.360 -19.587 -6.363 1.00 42.06 71 THR A O 1
ATOM 539 N N . ARG A 1 72 ? 2.487 -19.931 -7.558 1.00 49.56 72 ARG A N 1
ATOM 540 C CA . ARG A 1 72 ? 3.051 -20.976 -8.417 1.00 49.56 72 ARG A CA 1
ATOM 541 C C . ARG A 1 72 ? 2.821 -20.629 -9.880 1.00 49.56 72 ARG A C 1
ATOM 543 O O . ARG A 1 72 ? 1.691 -20.425 -10.306 1.00 49.56 72 ARG A O 1
ATOM 550 N N . ALA A 1 73 ? 3.905 -20.582 -10.656 1.00 46.28 73 ALA A N 1
ATOM 551 C CA . ALA A 1 73 ? 3.866 -20.314 -12.098 1.00 46.28 73 ALA A CA 1
ATOM 552 C C . ALA A 1 73 ? 3.082 -19.037 -12.489 1.00 46.28 73 ALA A C 1
ATOM 554 O O . ALA A 1 73 ? 2.384 -19.026 -13.498 1.00 46.28 73 ALA A O 1
ATOM 555 N N . GLY A 1 74 ? 3.181 -17.969 -11.686 1.00 40.00 74 GLY A N 1
ATOM 556 C CA . GLY A 1 74 ? 2.523 -16.684 -11.964 1.00 40.00 74 GLY A CA 1
ATOM 557 C C . GLY A 1 74 ? 1.038 -16.615 -11.590 1.00 40.00 74 GLY A C 1
ATOM 558 O O . GLY A 1 74 ? 0.394 -15.607 -11.860 1.00 40.00 74 GLY A O 1
ATOM 559 N N . PHE A 1 75 ? 0.498 -17.653 -10.952 1.00 44.78 75 PHE A N 1
ATOM 560 C CA . PHE A 1 75 ? -0.848 -17.645 -10.392 1.00 44.78 75 PHE A CA 1
ATOM 561 C C . PHE A 1 75 ? -0.777 -17.632 -8.866 1.00 44.78 75 PHE A C 1
ATOM 563 O O . PHE A 1 75 ? 0.035 -18.346 -8.268 1.00 44.78 75 PHE A O 1
ATOM 570 N N . ASN A 1 76 ? -1.635 -16.827 -8.244 1.00 52.47 76 ASN A N 1
ATOM 571 C CA . ASN A 1 76 ? -1.790 -16.790 -6.798 1.00 52.47 76 ASN A CA 1
ATOM 572 C C . ASN A 1 76 ? -2.791 -17.866 -6.386 1.00 52.47 76 ASN A C 1
ATOM 574 O O . ASN A 1 76 ? -3.996 -17.679 -6.566 1.00 52.47 76 ASN A O 1
ATOM 578 N N . PHE A 1 77 ? -2.285 -18.989 -5.881 1.00 71.44 77 PHE A N 1
ATOM 579 C CA . PHE A 1 77 ? -3.107 -20.039 -5.302 1.00 71.44 77 PHE A CA 1
ATOM 580 C C . PHE A 1 77 ? -3.298 -19.769 -3.823 1.00 71.44 77 PHE A C 1
ATOM 582 O O . PHE A 1 77 ? -2.366 -19.386 -3.111 1.00 71.44 77 PHE A O 1
ATOM 589 N N . GLY A 1 78 ? -4.487 -20.049 -3.322 1.00 78.44 78 GLY A N 1
ATOM 590 C CA . GLY A 1 78 ? -4.666 -20.029 -1.891 1.00 78.44 78 GLY A CA 1
ATOM 591 C C . GLY A 1 78 ? -6.004 -20.537 -1.427 1.00 78.44 78 GLY A C 1
ATOM 592 O O . GLY A 1 78 ? -6.886 -20.891 -2.209 1.00 78.44 78 GLY A O 1
ATOM 593 N N . ARG A 1 79 ? -6.114 -20.583 -0.105 1.00 85.38 79 ARG A N 1
ATOM 594 C CA . ARG A 1 79 ? -7.305 -21.002 0.611 1.00 85.38 79 ARG A CA 1
ATOM 595 C C . ARG A 1 79 ? -7.543 -20.048 1.768 1.00 85.38 79 ARG A C 1
ATOM 597 O O . ARG A 1 79 ? -6.713 -19.942 2.667 1.00 85.38 79 ARG A O 1
ATOM 604 N N . VAL A 1 80 ? -8.683 -19.371 1.744 1.00 81.50 80 VAL A N 1
ATOM 605 C CA . VAL A 1 80 ? -9.200 -18.614 2.889 1.00 81.50 80 VAL A CA 1
ATOM 606 C C . VAL A 1 80 ? -10.028 -19.566 3.737 1.00 81.50 80 VAL A C 1
ATOM 608 O O . VAL A 1 80 ? -10.884 -20.259 3.196 1.00 81.50 80 VAL A O 1
ATOM 611 N N . VAL A 1 81 ? -9.799 -19.599 5.047 1.00 83.94 81 VAL A N 1
ATOM 612 C CA . VAL A 1 81 ? -10.607 -20.348 6.017 1.00 83.94 81 VAL A CA 1
ATOM 613 C C . VAL A 1 81 ? -11.381 -19.357 6.878 1.00 83.94 81 VAL A C 1
ATOM 615 O O . VAL A 1 81 ? -10.821 -18.397 7.404 1.00 83.94 81 VAL A O 1
ATOM 618 N N . LEU A 1 82 ? -12.678 -19.597 7.028 1.00 83.50 82 LEU A N 1
ATOM 619 C CA . LEU A 1 82 ? -13.614 -18.753 7.758 1.00 83.50 82 LEU A CA 1
ATOM 620 C C . LEU A 1 82 ? -14.174 -19.519 8.960 1.00 83.50 82 LEU A C 1
ATOM 622 O O . LEU A 1 82 ? -14.679 -20.637 8.820 1.00 83.50 82 LEU A O 1
ATOM 626 N N . GLU A 1 83 ? -14.141 -18.891 10.132 1.00 85.69 83 GLU A N 1
ATOM 627 C CA . GLU A 1 83 ? -14.857 -19.353 11.322 1.00 85.69 83 GLU A CA 1
ATOM 628 C C . GLU A 1 83 ? -16.198 -18.620 11.406 1.00 85.69 83 GLU A C 1
ATOM 630 O O . GLU A 1 83 ? -16.256 -17.386 11.379 1.00 85.69 83 GLU A O 1
ATOM 635 N N . GLY A 1 84 ? -17.294 -19.373 11.485 1.00 89.44 84 GLY A N 1
ATOM 636 C CA . GLY A 1 84 ? -18.632 -18.802 11.429 1.00 89.44 84 GLY A CA 1
ATOM 637 C C . GLY A 1 84 ? -18.977 -17.930 12.635 1.00 89.44 84 GLY A C 1
ATOM 638 O O . GLY A 1 84 ? -18.613 -18.221 13.776 1.00 89.44 84 GLY A O 1
ATOM 639 N N . ILE A 1 85 ? -19.736 -16.866 12.379 1.00 86.75 85 ILE A N 1
ATOM 640 C CA . ILE A 1 85 ? -20.258 -15.938 13.393 1.00 86.75 85 ILE A CA 1
ATOM 641 C C . ILE A 1 85 ? -21.789 -15.895 13.337 1.00 86.75 85 ILE A C 1
ATOM 643 O O . ILE A 1 85 ? -22.398 -16.333 12.361 1.00 86.75 85 ILE A O 1
ATOM 647 N N . GLY A 1 86 ? -22.428 -15.364 14.384 1.00 90.44 86 GLY A N 1
ATOM 648 C CA . GLY A 1 86 ? -23.889 -15.243 14.444 1.00 90.44 86 GLY A CA 1
ATOM 649 C C . GLY A 1 86 ? -24.593 -16.588 14.225 1.00 90.44 86 GLY A C 1
ATOM 650 O O . GLY A 1 86 ? -24.329 -17.552 14.940 1.00 90.44 86 GLY A O 1
ATOM 651 N N . GLU A 1 87 ? -25.455 -16.659 13.209 1.00 90.81 87 GLU A N 1
ATOM 652 C CA . GLU A 1 87 ? -26.179 -17.879 12.809 1.00 90.81 87 GLU A CA 1
ATOM 653 C C . GLU A 1 87 ? -25.271 -19.016 12.306 1.00 90.81 87 GLU A C 1
ATOM 655 O O . GLU A 1 87 ? -25.670 -20.177 12.311 1.00 90.81 87 GLU A O 1
ATOM 660 N N . CYS A 1 88 ? -24.039 -18.699 11.898 1.00 91.81 88 CYS A N 1
ATOM 661 C CA . CYS A 1 88 ? -23.048 -19.669 11.437 1.00 91.81 88 CYS A CA 1
ATOM 662 C C . CYS A 1 88 ? -22.070 -20.098 12.546 1.00 91.81 88 CYS A C 1
ATOM 664 O O . CYS A 1 88 ? -21.119 -20.825 12.270 1.00 91.81 88 CYS A O 1
ATOM 666 N N . LYS A 1 89 ? -22.262 -19.667 13.801 1.00 93.69 89 LYS A N 1
ATOM 667 C CA . LYS A 1 89 ? -21.332 -19.974 14.899 1.00 93.69 89 LYS A CA 1
ATOM 668 C C . LYS A 1 89 ? -21.132 -21.485 15.081 1.00 93.69 89 LYS A C 1
ATOM 670 O O . LYS A 1 89 ? -22.096 -22.238 15.181 1.00 93.69 89 LYS A O 1
ATOM 675 N N . GLY A 1 90 ? -19.869 -21.910 15.169 1.00 91.38 90 GLY A N 1
ATOM 676 C CA . GLY A 1 90 ? -19.482 -23.323 15.298 1.00 91.38 90 GLY A CA 1
ATOM 677 C C . GLY A 1 90 ? -19.395 -24.087 13.972 1.00 91.38 90 GLY A C 1
ATOM 678 O O . GLY A 1 90 ? -19.115 -25.282 13.987 1.00 91.38 90 GLY A O 1
ATOM 679 N N . ARG A 1 91 ? -19.620 -23.405 12.845 1.00 96.50 91 ARG A N 1
ATOM 680 C CA . ARG A 1 91 ? -19.431 -23.922 11.485 1.00 96.50 91 ARG A CA 1
ATOM 681 C C . ARG A 1 91 ? -18.167 -23.329 10.875 1.00 96.50 91 ARG A C 1
ATOM 683 O O . ARG A 1 91 ? -17.701 -22.275 11.321 1.00 96.50 91 ARG A O 1
ATOM 690 N N . SER A 1 92 ? -17.643 -23.970 9.840 1.00 94.88 92 SER A N 1
ATOM 691 C CA . SER A 1 92 ? -16.496 -23.460 9.088 1.00 94.88 92 SER A CA 1
ATOM 692 C C . SER A 1 92 ? -16.805 -23.362 7.602 1.00 94.88 92 SER A C 1
ATOM 694 O O . SER A 1 92 ? -17.626 -24.105 7.062 1.00 94.88 92 SER A O 1
ATOM 696 N N . ALA A 1 93 ? -16.131 -22.435 6.935 1.00 94.44 93 ALA A N 1
ATOM 697 C CA . ALA A 1 93 ? -16.145 -22.343 5.487 1.00 94.44 93 ALA A CA 1
ATOM 698 C C . ALA A 1 93 ? -14.732 -22.154 4.950 1.00 94.44 93 ALA A C 1
ATOM 700 O O . ALA A 1 93 ? -13.830 -21.732 5.673 1.00 94.44 93 ALA A O 1
ATOM 701 N N . ALA A 1 94 ? -14.538 -22.466 3.678 1.00 92.69 94 ALA A N 1
ATOM 702 C CA . ALA A 1 94 ? -13.308 -22.168 2.979 1.00 92.69 94 ALA A CA 1
ATOM 703 C C . ALA A 1 94 ? -13.585 -21.682 1.560 1.00 92.69 94 ALA A C 1
ATOM 705 O O . ALA A 1 94 ? -14.556 -22.098 0.937 1.00 92.69 94 ALA A O 1
ATOM 706 N N . VAL A 1 95 ? -12.715 -20.817 1.052 1.00 90.75 95 VAL A N 1
ATOM 707 C CA . VAL A 1 95 ? -12.728 -20.384 -0.345 1.00 90.75 95 VAL A CA 1
ATOM 708 C C . VAL A 1 95 ? -11.361 -20.664 -0.939 1.00 90.75 95 VAL A C 1
ATOM 710 O O . VAL A 1 95 ? -10.361 -20.159 -0.427 1.00 90.75 95 VAL A O 1
ATOM 713 N N . GLU A 1 96 ? -11.311 -21.479 -1.988 1.00 89.81 96 GLU A N 1
ATOM 714 C CA . GLU A 1 96 ? -10.085 -21.699 -2.757 1.00 89.81 96 GLU A CA 1
ATOM 715 C C . GLU A 1 96 ? -10.051 -20.740 -3.943 1.00 89.81 96 GLU A C 1
ATOM 717 O O . GLU A 1 96 ? -11.074 -20.498 -4.588 1.00 89.81 96 GLU A O 1
ATOM 722 N N . PHE A 1 97 ? -8.875 -20.195 -4.239 1.00 81.12 97 PHE A N 1
ATOM 723 C CA . PHE A 1 97 ? -8.698 -19.222 -5.310 1.00 81.12 97 PHE A CA 1
ATOM 724 C C . PHE A 1 97 ? -7.439 -19.481 -6.141 1.00 81.12 97 PHE A C 1
ATOM 726 O O . PHE A 1 97 ? -6.448 -20.024 -5.649 1.00 81.12 97 PHE A O 1
ATOM 733 N N . GLN A 1 98 ? -7.499 -19.059 -7.406 1.00 73.00 98 GLN A N 1
ATOM 734 C CA . GLN A 1 98 ? -6.379 -18.938 -8.341 1.00 73.00 98 GLN A CA 1
ATOM 735 C C . GLN A 1 98 ? -6.542 -17.612 -9.095 1.00 73.00 98 GLN A C 1
ATOM 737 O O . GLN A 1 98 ? -7.198 -17.574 -10.135 1.00 73.00 98 GLN A O 1
ATOM 742 N N . ASN A 1 99 ? -5.994 -16.520 -8.557 1.00 62.34 99 ASN A N 1
ATOM 743 C CA . ASN A 1 99 ? -6.295 -15.120 -8.931 1.00 62.34 99 ASN A CA 1
ATOM 744 C C . ASN A 1 99 ? -7.767 -14.701 -8.682 1.00 62.34 99 ASN A C 1
ATOM 746 O O . ASN A 1 99 ? -8.019 -13.630 -8.138 1.00 62.34 99 ASN A O 1
ATOM 750 N N . GLU A 1 100 ? -8.734 -15.566 -8.986 1.00 71.81 100 GLU A N 1
ATOM 751 C CA . GLU A 1 100 ? -10.160 -15.428 -8.675 1.00 71.81 100 GLU A CA 1
ATOM 752 C C . GLU A 1 100 ? -10.642 -16.552 -7.747 1.00 71.81 100 GLU A C 1
ATOM 754 O O . GLU A 1 100 ? -10.022 -17.616 -7.667 1.00 71.81 100 GLU A O 1
ATOM 759 N N . ASN A 1 101 ? -11.759 -16.326 -7.051 1.00 83.00 101 ASN A N 1
ATOM 760 C CA . ASN A 1 101 ? -12.389 -17.332 -6.196 1.00 83.00 101 ASN A CA 1
ATOM 761 C C . ASN A 1 101 ? -12.985 -18.453 -7.055 1.00 83.00 101 ASN A C 1
ATOM 763 O O . ASN A 1 101 ? -13.873 -18.214 -7.871 1.00 83.00 101 ASN A O 1
ATOM 767 N N . LEU A 1 102 ? -12.509 -19.679 -6.852 1.00 86.69 102 LEU A N 1
ATOM 768 C CA . LEU A 1 102 ? -12.861 -20.834 -7.675 1.00 86.69 102 LEU A CA 1
ATOM 769 C C . LEU A 1 102 ? -13.945 -21.699 -7.044 1.00 86.69 102 LEU A C 1
ATOM 771 O O . LEU A 1 102 ? -14.855 -22.156 -7.738 1.00 86.69 102 LEU A O 1
ATOM 775 N N . THR A 1 103 ? -13.826 -21.957 -5.743 1.00 94.44 103 THR A N 1
ATOM 776 C CA . THR A 1 103 ? -14.740 -22.821 -4.994 1.00 94.44 103 THR A CA 1
ATOM 777 C C . THR A 1 103 ? -15.044 -22.206 -3.637 1.00 94.44 103 THR A C 1
ATOM 779 O O . THR A 1 103 ? -14.188 -21.580 -3.015 1.00 94.44 103 THR A O 1
ATOM 782 N N . ALA A 1 104 ? -16.276 -22.391 -3.172 1.00 94.25 104 ALA A N 1
ATOM 783 C CA . ALA A 1 104 ? -16.673 -22.112 -1.802 1.00 94.25 104 ALA A CA 1
ATOM 784 C C . ALA A 1 104 ? -17.153 -23.410 -1.153 1.00 94.25 104 ALA A C 1
ATOM 786 O O . ALA A 1 104 ? -18.000 -24.118 -1.700 1.00 94.25 104 ALA A O 1
ATOM 787 N N . GLU A 1 105 ? -16.625 -23.707 0.024 1.00 96.94 105 GLU A N 1
ATOM 788 C CA . GLU A 1 105 ? -16.911 -24.887 0.828 1.00 96.94 105 GLU A CA 1
ATOM 789 C C . GLU A 1 105 ? -17.496 -24.451 2.174 1.00 96.94 105 GLU A C 1
ATOM 791 O O . GLU A 1 105 ? -17.005 -23.505 2.782 1.00 96.94 105 GLU A O 1
ATOM 796 N N . VAL A 1 106 ? -18.521 -25.146 2.665 1.00 96.81 106 VAL A N 1
ATOM 797 C CA . VAL A 1 106 ? -19.053 -24.988 4.025 1.00 96.81 106 VAL A CA 1
ATOM 798 C C . VAL A 1 106 ? -19.137 -26.368 4.673 1.00 96.81 106 VAL A C 1
ATOM 800 O O . VAL A 1 106 ? -19.747 -27.282 4.116 1.00 96.81 106 VAL A O 1
ATOM 803 N N . ASP A 1 107 ? -18.523 -26.525 5.846 1.00 95.50 107 ASP A N 1
ATOM 804 C CA . ASP A 1 107 ? -18.466 -27.771 6.622 1.00 95.50 107 ASP A CA 1
ATOM 805 C C . ASP A 1 107 ? -18.031 -29.002 5.790 1.00 95.50 107 ASP A C 1
ATOM 807 O O . ASP A 1 107 ? -18.658 -30.065 5.850 1.00 95.50 107 ASP A O 1
ATOM 811 N N . GLY A 1 108 ? -16.982 -28.874 4.967 1.00 91.75 108 GLY A N 1
ATOM 812 C CA . GLY A 1 108 ? -16.491 -29.983 4.137 1.00 91.75 108 GLY A CA 1
ATOM 813 C C . GLY A 1 108 ? -17.223 -30.172 2.805 1.00 91.75 108 GLY A C 1
ATOM 814 O O . GLY A 1 108 ? -16.912 -31.113 2.075 1.00 91.75 108 GLY A O 1
ATOM 815 N N . LYS A 1 109 ? -18.232 -29.348 2.487 1.00 95.94 109 LYS A N 1
ATOM 816 C CA . LYS A 1 109 ? -19.065 -29.496 1.282 1.00 95.94 109 LYS A CA 1
ATOM 817 C C . LYS A 1 109 ? -18.971 -28.277 0.380 1.00 95.94 109 LYS A C 1
ATOM 819 O O . LYS A 1 109 ? -19.246 -27.167 0.820 1.00 95.94 109 LYS A O 1
ATOM 824 N N . ILE A 1 110 ? -18.666 -28.498 -0.896 1.00 96.56 110 ILE A N 1
ATOM 825 C CA . ILE A 1 110 ? -18.686 -27.445 -1.915 1.00 96.56 110 ILE A CA 1
ATOM 826 C C . ILE A 1 110 ? -20.127 -26.953 -2.105 1.00 96.56 110 ILE A C 1
ATOM 828 O O . ILE A 1 110 ? -21.027 -27.748 -2.381 1.00 96.56 110 ILE A O 1
ATOM 832 N N . VAL A 1 111 ? -20.333 -25.646 -1.945 1.00 95.88 111 VAL A N 1
ATOM 833 C CA . VAL A 1 111 ? -21.631 -24.963 -2.072 1.00 95.88 111 VAL A CA 1
ATOM 834 C C . VAL A 1 111 ? -21.699 -24.016 -3.272 1.00 95.88 111 VAL A C 1
ATOM 836 O O . VAL A 1 111 ? -22.800 -23.679 -3.693 1.00 95.88 111 VAL A O 1
ATOM 839 N N . ALA A 1 112 ? -20.555 -23.612 -3.834 1.00 94.06 112 ALA A N 1
ATOM 840 C CA . ALA A 1 112 ? -20.474 -22.851 -5.081 1.00 94.06 112 ALA A CA 1
ATOM 841 C C . ALA A 1 112 ? -19.154 -23.138 -5.808 1.00 94.06 112 ALA A C 1
ATOM 843 O O . ALA A 1 112 ? -18.132 -23.398 -5.164 1.00 94.06 112 ALA A O 1
ATOM 844 N N . THR A 1 113 ? -19.173 -23.070 -7.139 1.00 93.75 113 THR A N 1
ATOM 845 C CA . THR A 1 113 ? -17.985 -23.170 -7.998 1.00 93.75 113 THR A CA 1
ATOM 846 C C . THR A 1 113 ? -18.104 -22.207 -9.170 1.00 93.75 113 THR A C 1
ATOM 848 O O . THR A 1 113 ? -19.212 -21.874 -9.583 1.00 93.75 113 THR A O 1
ATOM 851 N N . VAL A 1 114 ? -16.983 -21.855 -9.800 1.00 83.19 114 VAL A N 1
ATOM 852 C CA . VAL A 1 114 ? -17.017 -21.280 -11.157 1.00 83.19 114 VAL A CA 1
ATOM 853 C C . VAL A 1 114 ? -17.875 -22.156 -12.094 1.00 83.19 114 VAL A C 1
ATOM 855 O O . VAL A 1 114 ? -17.857 -23.387 -11.962 1.00 83.19 114 VAL A O 1
ATOM 858 N N . PRO A 1 115 ? -18.650 -21.567 -13.028 1.00 81.75 115 PRO A N 1
ATOM 859 C CA . PRO A 1 115 ? -18.643 -20.165 -13.465 1.00 81.75 115 PRO A CA 1
ATOM 860 C C . PRO A 1 115 ? -19.474 -19.193 -12.605 1.00 81.75 115 PRO A C 1
ATOM 862 O O . PRO A 1 115 ? -19.591 -18.028 -12.986 1.00 81.75 115 PRO A O 1
ATOM 865 N N . ASP A 1 116 ? -20.060 -19.629 -11.485 1.00 85.56 116 ASP A N 1
ATOM 866 C CA . ASP A 1 116 ? -20.758 -18.710 -10.583 1.00 85.56 116 ASP A CA 1
ATOM 867 C C . ASP A 1 116 ? -19.759 -17.734 -9.944 1.00 85.56 116 ASP A C 1
ATOM 869 O O . ASP A 1 116 ? -18.669 -18.124 -9.517 1.00 85.56 116 ASP A O 1
ATOM 873 N N . LEU A 1 117 ? -20.124 -16.452 -9.873 1.00 85.00 117 LEU A N 1
ATOM 874 C CA . LEU A 1 117 ? -19.266 -15.425 -9.289 1.00 85.00 117 LEU A CA 1
ATOM 875 C C . LEU A 1 117 ? -19.278 -15.537 -7.759 1.00 85.00 117 LEU A C 1
ATOM 877 O O . LEU A 1 117 ? -20.280 -15.236 -7.109 1.00 85.00 117 LEU A O 1
ATOM 881 N N . ILE A 1 118 ? -18.148 -15.943 -7.182 1.00 89.19 118 ILE A N 1
ATOM 882 C CA . ILE A 1 118 ? -17.966 -16.061 -5.732 1.00 89.19 118 ILE A CA 1
ATOM 883 C C . ILE A 1 118 ? -17.306 -14.780 -5.211 1.00 89.19 118 ILE A C 1
ATOM 885 O O . ILE A 1 118 ? -16.149 -14.492 -5.519 1.00 89.19 118 ILE A O 1
ATOM 889 N N . CYS A 1 119 ? -18.019 -14.020 -4.380 1.00 85.00 119 CYS A N 1
ATOM 890 C CA . CYS A 1 119 ? -17.514 -12.782 -3.783 1.00 85.00 119 CYS A CA 1
ATOM 891 C C . CYS A 1 119 ? -17.396 -12.899 -2.262 1.00 85.00 119 CYS A C 1
ATOM 893 O O . CYS A 1 119 ? -18.327 -13.340 -1.589 1.00 85.00 119 CYS A O 1
ATOM 895 N N . LEU A 1 120 ? -16.268 -12.434 -1.725 1.00 82.19 120 LEU A N 1
ATOM 896 C CA . LEU A 1 120 ? -16.122 -12.119 -0.309 1.00 82.19 120 LEU A CA 1
ATOM 897 C C . LEU A 1 120 ? -16.436 -10.640 -0.118 1.00 82.19 120 LEU A C 1
ATOM 899 O O . LEU A 1 120 ? -16.032 -9.802 -0.924 1.00 82.19 120 LEU A O 1
ATOM 903 N N . VAL A 1 121 ? -17.184 -10.328 0.930 1.00 81.50 121 VAL A N 1
ATOM 904 C CA . VAL A 1 121 ? -17.687 -8.985 1.187 1.00 81.50 121 VAL A CA 1
ATOM 905 C C . VAL A 1 121 ? -17.567 -8.716 2.681 1.00 81.50 121 VAL A C 1
ATOM 907 O O . VAL A 1 121 ? -17.900 -9.585 3.490 1.00 81.50 121 VAL A O 1
ATOM 910 N N . ASP A 1 122 ? -17.083 -7.531 3.040 1.00 77.94 122 ASP A N 1
ATOM 911 C CA . ASP A 1 122 ? -16.991 -7.114 4.434 1.00 77.94 122 ASP A CA 1
ATOM 912 C C . ASP A 1 122 ? -18.385 -7.002 5.075 1.00 77.94 122 ASP A C 1
ATOM 914 O O . ASP A 1 122 ? -19.329 -6.471 4.484 1.00 77.94 122 ASP A O 1
ATOM 918 N N . THR A 1 123 ? -18.525 -7.518 6.297 1.00 73.56 123 THR A N 1
ATOM 919 C CA . THR A 1 123 ? -19.839 -7.682 6.934 1.00 73.56 123 THR A CA 1
ATOM 920 C C . THR A 1 123 ? -20.454 -6.386 7.450 1.00 73.56 123 THR A C 1
ATOM 922 O O . THR A 1 123 ? -21.643 -6.381 7.769 1.00 73.56 123 THR A O 1
ATOM 925 N N . GLU A 1 124 ? -19.669 -5.315 7.566 1.00 73.25 124 GLU A N 1
ATOM 926 C CA . GLU A 1 124 ? -20.140 -4.020 8.058 1.00 73.25 124 GLU A CA 1
ATOM 927 C C . GLU A 1 124 ? -20.347 -3.023 6.920 1.00 73.25 124 GLU A C 1
ATOM 929 O O . GLU A 1 124 ? -21.316 -2.262 6.911 1.00 73.25 124 GLU A O 1
ATOM 934 N N . THR A 1 125 ? -19.427 -3.000 5.959 1.00 71.69 125 THR A N 1
ATOM 935 C CA . THR A 1 125 ? -19.387 -2.029 4.861 1.00 71.69 125 THR A CA 1
ATOM 936 C C . THR A 1 125 ? -20.025 -2.537 3.579 1.00 71.69 125 THR A C 1
ATOM 938 O O . THR A 1 125 ? -20.416 -1.724 2.745 1.00 71.69 125 THR A O 1
ATOM 941 N N . PHE A 1 126 ? -20.163 -3.854 3.426 1.00 72.88 126 PHE A N 1
ATOM 942 C CA . PHE A 1 126 ? -20.573 -4.508 2.186 1.00 72.88 126 PHE A CA 1
ATOM 943 C C . PHE A 1 126 ? -19.635 -4.240 0.995 1.00 72.88 126 PHE A C 1
ATOM 945 O O . PHE A 1 126 ? -20.004 -4.440 -0.167 1.00 72.88 126 PHE A O 1
ATOM 952 N N . SER A 1 127 ? -18.406 -3.802 1.277 1.00 71.75 127 SER A N 1
ATOM 953 C CA . SER A 1 127 ? -17.364 -3.615 0.273 1.00 71.75 127 SER A CA 1
ATOM 954 C C . SER A 1 127 ? -16.772 -4.968 -0.140 1.00 71.75 127 SER A C 1
ATOM 956 O O . SER A 1 127 ? -16.504 -5.803 0.730 1.00 71.75 127 SER A O 1
ATOM 958 N N . PRO A 1 128 ? -16.545 -5.215 -1.444 1.00 70.75 128 PRO A N 1
ATOM 959 C CA . PRO A 1 128 ? -15.876 -6.426 -1.900 1.00 70.75 128 PRO A CA 1
ATOM 960 C C . PRO A 1 128 ? -14.458 -6.531 -1.335 1.00 70.75 128 PRO A C 1
ATOM 962 O O . PRO A 1 128 ? -13.673 -5.589 -1.428 1.00 70.75 128 PRO A O 1
ATOM 965 N N . VAL A 1 129 ? -14.114 -7.704 -0.814 1.00 67.25 129 VAL A N 1
ATOM 966 C CA . VAL A 1 129 ? -12.744 -8.054 -0.439 1.00 67.25 129 VAL A CA 1
ATOM 967 C C . VAL A 1 129 ? -12.083 -8.643 -1.679 1.00 67.25 129 VAL A C 1
ATOM 969 O O . VAL A 1 129 ? -12.393 -9.766 -2.084 1.00 67.25 129 VAL A O 1
ATOM 972 N N . THR A 1 130 ? -11.221 -7.867 -2.334 1.00 59.97 130 THR A N 1
ATOM 973 C CA . THR A 1 130 ? -10.534 -8.317 -3.548 1.00 59.97 130 THR A CA 1
ATOM 974 C C . THR A 1 130 ? -9.417 -9.297 -3.203 1.00 59.97 130 THR A C 1
ATOM 976 O O . THR A 1 130 ? -8.661 -9.109 -2.249 1.00 59.97 130 THR A O 1
ATOM 979 N N . THR A 1 131 ? -9.260 -10.333 -4.028 1.00 49.59 131 THR A N 1
ATOM 980 C CA . THR A 1 131 ? -8.085 -11.219 -3.984 1.00 49.59 131 THR A CA 1
ATOM 981 C C . THR A 1 131 ? -6.785 -10.435 -4.243 1.00 49.59 131 THR A C 1
ATOM 983 O O . THR A 1 131 ? -5.723 -10.818 -3.755 1.00 49.59 131 THR A O 1
ATOM 986 N N . ASP A 1 132 ? -6.900 -9.308 -4.962 1.00 46.84 132 ASP A N 1
ATOM 987 C CA . ASP A 1 132 ? -5.837 -8.396 -5.409 1.00 46.84 132 ASP A CA 1
ATOM 988 C C . ASP A 1 132 ? -5.421 -7.303 -4.413 1.00 46.84 132 ASP A C 1
ATOM 990 O O . ASP A 1 132 ? -4.552 -6.492 -4.738 1.00 46.84 132 ASP A O 1
ATOM 994 N N . ALA A 1 133 ? -5.924 -7.283 -3.175 1.00 46.59 133 ALA A N 1
ATOM 995 C CA . ALA A 1 133 ? -5.403 -6.374 -2.140 1.00 46.59 133 ALA A CA 1
ATOM 996 C C . ALA A 1 133 ? -3.904 -6.614 -1.782 1.00 46.59 133 ALA A C 1
ATOM 998 O O . ALA A 1 133 ? -3.390 -6.042 -0.827 1.00 46.59 133 ALA A O 1
ATOM 999 N N . LEU A 1 134 ? -3.184 -7.445 -2.551 1.00 47.97 134 LEU A N 1
ATOM 1000 C CA . LEU A 1 134 ? -1.785 -7.851 -2.388 1.00 47.97 134 LEU A CA 1
ATOM 1001 C C . LEU A 1 134 ? -0.986 -7.825 -3.706 1.00 47.97 134 LEU A C 1
ATOM 1003 O O . LEU A 1 134 ? -0.267 -8.776 -3.987 1.00 47.97 134 LEU A O 1
ATOM 1007 N N . LEU A 1 135 ? -1.096 -6.777 -4.535 1.00 48.72 135 LEU A N 1
ATOM 1008 C CA . LEU A 1 135 ? -0.192 -6.511 -5.685 1.00 48.72 135 LEU A CA 1
ATOM 1009 C C . LEU A 1 135 ? 0.073 -7.719 -6.624 1.00 48.72 135 LEU A C 1
ATOM 1011 O O . LEU A 1 135 ? 1.068 -7.743 -7.340 1.00 48.72 135 LEU A O 1
ATOM 1015 N N . SER A 1 136 ? -0.787 -8.741 -6.595 1.00 47.03 136 SER A N 1
ATOM 1016 C CA . SER A 1 136 ? -0.668 -10.047 -7.260 1.00 47.03 136 SER A CA 1
ATOM 1017 C C . SER A 1 136 ? 0.749 -10.668 -7.237 1.00 47.03 136 SER A C 1
ATOM 1019 O O . SER A 1 136 ? 1.169 -11.296 -8.205 1.00 47.03 136 SER A O 1
ATOM 1021 N N . GLY A 1 137 ? 1.517 -10.477 -6.153 1.00 51.06 137 GLY A N 1
ATOM 1022 C CA . GLY A 1 137 ? 2.913 -10.943 -6.048 1.00 51.06 137 GLY A CA 1
ATOM 1023 C C . GLY A 1 137 ? 3.937 -10.148 -6.874 1.00 51.06 137 GLY A C 1
ATOM 1024 O O . GLY A 1 137 ? 5.120 -10.462 -6.830 1.00 51.06 137 GLY A O 1
ATOM 1025 N N . ASN A 1 138 ? 3.505 -9.097 -7.573 1.00 57.66 138 ASN A N 1
ATOM 1026 C CA . ASN A 1 138 ? 4.342 -8.134 -8.292 1.00 57.66 138 ASN A CA 1
ATOM 1027 C C . ASN A 1 138 ? 4.781 -6.979 -7.384 1.00 57.66 138 ASN A C 1
ATOM 1029 O O . ASN A 1 138 ? 4.974 -5.851 -7.833 1.00 57.66 138 ASN A O 1
ATOM 1033 N N . ALA A 1 139 ? 4.895 -7.228 -6.085 1.00 66.31 139 ALA A N 1
ATOM 1034 C CA . ALA A 1 139 ? 5.516 -6.294 -5.174 1.00 66.31 139 ALA A CA 1
ATOM 1035 C C . ALA A 1 139 ? 6.057 -7.005 -3.944 1.00 66.31 139 ALA A C 1
ATOM 1037 O O . ALA A 1 139 ? 5.501 -7.995 -3.469 1.00 66.31 139 ALA A O 1
ATOM 1038 N N . LEU A 1 140 ? 7.124 -6.437 -3.401 1.00 74.06 140 LEU A N 1
ATOM 1039 C CA . LEU A 1 140 ? 7.765 -6.899 -2.184 1.00 74.06 140 LEU A CA 1
ATOM 1040 C C . LEU A 1 140 ? 7.513 -5.873 -1.093 1.00 74.06 140 LEU A C 1
ATOM 1042 O O . LEU A 1 140 ? 7.908 -4.715 -1.240 1.00 74.06 140 LEU A O 1
ATOM 1046 N N . ALA A 1 141 ? 6.853 -6.298 -0.015 1.00 81.25 141 ALA A N 1
ATOM 1047 C CA . ALA A 1 141 ? 6.700 -5.474 1.176 1.00 81.25 141 ALA A CA 1
ATOM 1048 C C . ALA A 1 141 ? 8.081 -5.026 1.668 1.00 81.25 141 ALA A C 1
ATOM 1050 O O . ALA A 1 141 ? 9.034 -5.809 1.660 1.00 81.25 141 ALA A O 1
ATOM 1051 N N . ALA A 1 142 ? 8.196 -3.765 2.067 1.00 86.75 142 ALA A N 1
ATOM 1052 C CA . ALA A 1 142 ? 9.469 -3.197 2.477 1.00 86.75 142 ALA A CA 1
ATOM 1053 C C . ALA A 1 142 ? 9.291 -2.350 3.726 1.00 86.75 142 ALA A C 1
ATOM 1055 O O . ALA A 1 142 ? 8.422 -1.492 3.768 1.00 86.75 142 ALA A O 1
ATOM 1056 N N . ALA A 1 143 ? 10.152 -2.572 4.715 1.00 91.19 143 ALA A N 1
ATOM 1057 C CA . ALA A 1 143 ? 10.224 -1.741 5.915 1.00 91.19 143 ALA A CA 1
ATOM 1058 C C . ALA A 1 143 ? 11.131 -0.515 5.725 1.00 91.19 143 ALA A C 1
ATOM 1060 O O . ALA A 1 143 ? 11.106 0.421 6.519 1.00 91.19 143 ALA A O 1
ATOM 1061 N N . PHE A 1 144 ? 11.955 -0.528 4.675 1.00 94.75 144 PHE A N 1
ATOM 1062 C CA . PHE A 1 144 ? 12.992 0.465 4.422 1.00 94.75 144 PHE A CA 1
ATOM 1063 C C . PHE A 1 144 ? 12.875 1.017 3.004 1.00 94.75 144 PHE A C 1
ATOM 1065 O O . PHE A 1 144 ? 12.406 0.310 2.111 1.00 94.75 144 PHE A O 1
ATOM 1072 N N . PRO A 1 145 ? 13.371 2.238 2.744 1.00 93.25 145 PRO A N 1
ATOM 1073 C CA . PRO A 1 145 ? 13.435 2.802 1.398 1.00 93.25 145 PRO A CA 1
ATOM 1074 C C . PRO A 1 145 ? 14.622 2.229 0.590 1.00 93.25 145 PRO A C 1
ATOM 1076 O O . PRO A 1 145 ? 15.305 2.933 -0.145 1.00 93.25 145 PRO A O 1
ATOM 1079 N N . ILE A 1 146 ? 14.872 0.927 0.739 1.00 92.75 146 ILE A N 1
ATOM 1080 C CA . ILE A 1 146 ? 15.829 0.113 -0.014 1.00 92.75 146 ILE A CA 1
ATOM 1081 C C . ILE A 1 146 ? 15.055 -1.124 -0.461 1.00 92.75 146 ILE A C 1
ATOM 1083 O O . ILE A 1 146 ? 14.306 -1.692 0.332 1.00 92.75 146 ILE A O 1
ATOM 1087 N N . SER A 1 147 ? 15.217 -1.557 -1.712 1.00 90.50 147 SER A N 1
ATOM 1088 C CA . SER A 1 147 ? 14.513 -2.755 -2.179 1.00 90.50 147 SER A CA 1
ATOM 1089 C C . SER A 1 147 ? 14.925 -3.995 -1.375 1.00 90.50 147 SER A C 1
ATOM 1091 O O . SER A 1 147 ? 16.128 -4.205 -1.207 1.00 90.50 147 SER A O 1
ATOM 1093 N N . PRO A 1 148 ? 13.979 -4.870 -0.978 1.00 88.25 148 PRO A N 1
ATOM 1094 C CA . PRO A 1 148 ? 14.283 -6.170 -0.374 1.00 88.25 148 PRO A CA 1
ATOM 1095 C C . PRO A 1 148 ? 15.189 -7.076 -1.223 1.00 88.25 148 PRO A C 1
ATOM 1097 O O . PRO A 1 148 ? 15.810 -7.990 -0.698 1.00 88.25 148 PRO A O 1
ATOM 1100 N N . LEU A 1 149 ? 15.300 -6.825 -2.534 1.00 86.00 149 LEU A N 1
ATOM 1101 C CA . LEU A 1 149 ? 16.211 -7.557 -3.427 1.00 86.00 149 LEU A CA 1
ATOM 1102 C C . LEU A 1 149 ? 17.643 -7.002 -3.430 1.00 86.00 149 LEU A C 1
ATOM 1104 O O . LEU A 1 149 ? 18.535 -7.575 -4.055 1.00 86.00 149 LEU A O 1
ATOM 1108 N N . SER A 1 150 ? 17.876 -5.862 -2.781 1.00 88.38 150 SER A N 1
ATOM 1109 C CA . SER A 1 150 ? 19.199 -5.261 -2.662 1.00 88.38 150 SER A CA 1
ATOM 1110 C C . SER A 1 150 ? 20.010 -5.965 -1.581 1.00 88.38 150 SER A C 1
ATOM 1112 O O . SER A 1 150 ? 19.533 -6.171 -0.470 1.00 88.38 150 SER A O 1
ATOM 1114 N N . ALA A 1 151 ? 21.295 -6.207 -1.845 1.00 91.50 151 ALA A N 1
ATOM 1115 C CA . ALA A 1 151 ? 22.235 -6.686 -0.826 1.00 91.50 151 ALA A CA 1
ATOM 1116 C C . ALA A 1 151 ? 22.451 -5.685 0.333 1.00 91.50 151 ALA A C 1
ATOM 1118 O O . ALA A 1 151 ? 23.091 -6.018 1.328 1.00 91.50 151 ALA A O 1
ATOM 1119 N N . LEU A 1 152 ? 21.956 -4.449 0.193 1.00 94.38 152 LEU A N 1
ATOM 1120 C CA . LEU A 1 152 ? 21.993 -3.416 1.230 1.00 94.38 152 LEU A CA 1
ATOM 1121 C C . LEU A 1 152 ? 20.774 -3.456 2.164 1.00 94.38 152 LEU A C 1
ATOM 1123 O O . LEU A 1 152 ? 20.745 -2.688 3.122 1.00 94.38 152 LEU A O 1
ATOM 1127 N N . TYR A 1 153 ? 19.769 -4.296 1.889 1.00 94.12 153 TYR A N 1
ATOM 1128 C CA . TYR A 1 153 ? 18.553 -4.379 2.694 1.00 94.12 153 TYR A CA 1
ATOM 1129 C C . TYR A 1 153 ? 18.834 -5.067 4.041 1.00 94.12 153 TYR A C 1
ATOM 1131 O O . TYR A 1 153 ? 19.224 -6.237 4.054 1.00 94.12 153 TYR A O 1
ATOM 1139 N N . PRO A 1 154 ? 18.649 -4.387 5.187 1.00 95.25 154 PRO A N 1
ATOM 1140 C CA . PRO A 1 154 ? 18.909 -4.981 6.493 1.00 95.25 154 PRO A CA 1
ATOM 1141 C C . PRO A 1 154 ? 17.690 -5.785 6.966 1.00 95.25 154 PRO A C 1
ATOM 1143 O O . PRO A 1 154 ? 16.922 -5.328 7.809 1.00 95.25 154 PRO A O 1
ATOM 1146 N N . GLU A 1 155 ? 17.497 -6.977 6.399 1.00 92.62 155 GLU A N 1
ATOM 1147 C CA . GLU A 1 155 ? 16.320 -7.830 6.642 1.00 92.62 155 GLU A CA 1
ATOM 1148 C C . GLU A 1 155 ? 16.082 -8.127 8.130 1.00 92.62 155 GLU A C 1
ATOM 1150 O O . GLU A 1 155 ? 14.950 -8.096 8.599 1.00 92.62 155 GLU A O 1
ATOM 1155 N N . ASP A 1 156 ? 17.151 -8.319 8.899 1.00 93.81 156 ASP A N 1
ATOM 1156 C CA . ASP A 1 156 ? 17.094 -8.596 10.334 1.00 93.81 156 ASP A CA 1
ATOM 1157 C C . ASP A 1 156 ? 16.616 -7.407 11.188 1.00 93.81 156 ASP A C 1
ATOM 1159 O O . ASP A 1 156 ? 16.279 -7.593 12.355 1.00 93.81 156 ASP A O 1
ATOM 1163 N N . LEU A 1 157 ? 16.587 -6.191 10.628 1.00 94.50 157 LEU A N 1
ATOM 1164 C CA . LEU A 1 157 ? 16.009 -5.012 11.277 1.00 94.50 157 LEU A CA 1
ATOM 1165 C C . LEU A 1 157 ? 14.525 -4.815 10.950 1.00 94.50 157 LEU A C 1
ATOM 1167 O O . LEU A 1 157 ? 13.890 -3.968 11.576 1.00 94.50 157 LEU A O 1
ATOM 1171 N N . ALA A 1 158 ? 13.975 -5.521 9.958 1.00 89.12 158 ALA A N 1
ATOM 1172 C CA . ALA A 1 158 ? 12.599 -5.306 9.531 1.00 89.12 158 ALA A CA 1
ATOM 1173 C C . ALA A 1 158 ? 11.623 -5.699 10.661 1.00 89.12 158 ALA A C 1
ATOM 1175 O O . ALA A 1 158 ? 11.637 -6.849 11.111 1.00 89.12 158 ALA A O 1
ATOM 1176 N N . PRO A 1 159 ? 10.772 -4.774 11.142 1.00 83.62 159 PRO A N 1
ATOM 1177 C CA . PRO A 1 159 ? 9.825 -5.082 12.199 1.00 83.62 159 PRO A CA 1
ATOM 1178 C C . PRO A 1 159 ? 8.744 -6.038 11.690 1.00 83.62 159 PRO A C 1
ATOM 1180 O O . PRO A 1 159 ? 8.301 -5.964 10.543 1.00 83.62 159 PRO A O 1
ATOM 1183 N N . SER A 1 160 ? 8.280 -6.920 12.572 1.00 80.62 160 SER A N 1
ATOM 1184 C CA . SER A 1 160 ? 7.065 -7.699 12.330 1.00 80.62 160 SER A CA 1
ATOM 1185 C C . SER A 1 160 ? 5.858 -6.891 12.792 1.00 80.62 160 SER A C 1
ATOM 1187 O O . SER A 1 160 ? 5.810 -6.469 13.944 1.00 80.62 160 SER A O 1
ATOM 1189 N N . TYR A 1 161 ? 4.887 -6.670 11.907 1.00 77.69 161 TYR A N 1
ATOM 1190 C CA . TYR A 1 161 ? 3.666 -5.955 12.270 1.00 77.69 161 TYR A CA 1
ATOM 1191 C C . TYR A 1 161 ? 2.741 -6.834 13.116 1.00 77.69 161 TYR A C 1
ATOM 1193 O O . TYR A 1 161 ? 2.440 -7.974 12.750 1.00 77.69 161 TYR A O 1
ATOM 1201 N N . ARG A 1 162 ? 2.245 -6.272 14.220 1.00 79.38 162 ARG A N 1
ATOM 1202 C CA . ARG A 1 162 ? 1.177 -6.845 15.040 1.00 79.38 162 ARG A CA 1
ATOM 1203 C C . ARG A 1 162 ? 0.207 -5.739 15.430 1.00 79.38 162 ARG A C 1
ATOM 1205 O O . ARG A 1 162 ? 0.618 -4.690 15.913 1.00 79.38 162 ARG A O 1
ATOM 1212 N N . TYR A 1 163 ? -1.081 -6.002 15.230 1.00 76.00 163 TYR A N 1
ATOM 1213 C CA . TYR A 1 163 ? -2.150 -5.053 15.542 1.00 76.00 163 TYR A CA 1
ATOM 1214 C C . TYR A 1 163 ? -2.143 -4.636 17.022 1.00 76.00 163 TYR A C 1
ATOM 1216 O O . TYR A 1 163 ? -2.249 -3.456 17.332 1.00 76.00 163 TYR A O 1
ATOM 1224 N N . GLU A 1 164 ? -1.975 -5.603 17.929 1.00 84.25 164 GLU A N 1
ATOM 1225 C CA . GLU A 1 164 ? -1.952 -5.370 19.380 1.00 84.25 164 GLU A CA 1
ATOM 1226 C C . GLU A 1 164 ? -0.822 -4.415 19.782 1.00 84.25 164 GLU A C 1
ATOM 1228 O O . GLU A 1 164 ? -1.079 -3.430 20.468 1.00 84.25 164 GLU A O 1
ATOM 1233 N N . ASP A 1 165 ? 0.390 -4.658 19.274 1.00 87.31 165 ASP A N 1
ATOM 1234 C CA . ASP A 1 165 ? 1.572 -3.837 19.553 1.00 87.31 165 ASP A CA 1
ATOM 1235 C C . ASP A 1 165 ? 1.367 -2.383 19.068 1.00 87.31 165 ASP A C 1
ATOM 1237 O O . ASP A 1 165 ? 1.798 -1.436 19.724 1.00 87.31 165 ASP A O 1
ATOM 1241 N N . ALA A 1 166 ? 0.665 -2.184 17.944 1.00 86.75 166 ALA A N 1
ATOM 1242 C CA . ALA A 1 166 ? 0.339 -0.851 17.430 1.00 86.75 166 ALA A CA 1
ATOM 1243 C C . ALA A 1 166 ? -0.690 -0.113 18.305 1.00 86.75 166 ALA A C 1
ATOM 1245 O O . ALA A 1 166 ? -0.538 1.082 18.561 1.00 86.75 166 ALA A O 1
ATOM 1246 N N . VAL A 1 167 ? -1.723 -0.816 18.781 1.00 88.50 167 VAL A N 1
ATOM 1247 C CA . VAL A 1 167 ? -2.726 -0.248 19.696 1.00 88.50 167 VAL A CA 1
ATOM 1248 C C . VAL A 1 167 ? -2.095 0.111 21.040 1.00 88.50 167 VAL A C 1
ATOM 1250 O O . VAL A 1 167 ? -2.349 1.199 21.551 1.00 88.50 167 VAL A O 1
ATOM 1253 N N . GLU A 1 168 ? -1.249 -0.762 21.591 1.00 92.19 168 GLU A N 1
ATOM 1254 C CA . GLU A 1 168 ? -0.525 -0.513 22.843 1.00 92.19 168 GLU A CA 1
ATOM 1255 C C . GLU A 1 168 ? 0.399 0.704 22.715 1.00 92.19 168 GLU A C 1
ATOM 1257 O O . GLU A 1 168 ? 0.313 1.625 23.523 1.00 92.19 168 GLU A O 1
ATOM 1262 N N . ALA A 1 169 ? 1.196 0.779 21.643 1.00 90.62 169 ALA A N 1
ATOM 1263 C CA . ALA A 1 169 ? 2.076 1.920 21.398 1.00 90.62 169 ALA A CA 1
ATOM 1264 C C . ALA A 1 169 ? 1.309 3.247 21.256 1.00 90.62 169 ALA A C 1
ATOM 1266 O O . ALA A 1 169 ? 1.756 4.278 21.761 1.00 90.62 169 ALA A O 1
ATOM 1267 N N . LEU A 1 170 ? 0.146 3.240 20.592 1.00 90.75 170 LEU A N 1
ATOM 1268 C CA . LEU A 1 170 ? -0.706 4.427 20.487 1.00 90.75 170 LEU A CA 1
ATOM 1269 C C . LEU A 1 170 ? -1.324 4.816 21.834 1.00 90.75 170 LEU A C 1
ATOM 1271 O O . LEU A 1 170 ? -1.383 6.005 22.144 1.00 90.75 170 LEU A O 1
ATOM 1275 N N . ALA A 1 171 ? -1.759 3.848 22.642 1.00 92.00 171 ALA A N 1
ATOM 1276 C CA . ALA A 1 171 ? -2.282 4.110 23.980 1.00 92.00 171 ALA A CA 1
ATOM 1277 C C . ALA A 1 171 ? -1.203 4.709 24.899 1.00 92.00 171 ALA A C 1
ATOM 1279 O O . ALA A 1 171 ? -1.453 5.722 25.553 1.00 92.00 171 ALA A O 1
ATOM 1280 N N . ASP A 1 172 ? 0.014 4.157 24.879 1.00 94.38 172 ASP A N 1
ATOM 1281 C CA . ASP A 1 172 ? 1.172 4.657 25.632 1.00 94.38 172 ASP A CA 1
ATOM 1282 C C . ASP A 1 172 ? 1.590 6.069 25.199 1.00 94.38 172 ASP A C 1
ATOM 1284 O O . ASP A 1 172 ? 2.019 6.884 26.020 1.00 94.38 172 ASP A O 1
ATOM 1288 N N . ALA A 1 173 ? 1.412 6.392 23.915 1.00 91.69 173 ALA A N 1
ATOM 1289 C CA . ALA A 1 173 ? 1.595 7.739 23.381 1.00 91.69 173 ALA A CA 1
ATOM 1290 C C . ALA A 1 173 ? 0.456 8.711 23.757 1.00 91.69 173 ALA A C 1
ATOM 1292 O O . ALA A 1 173 ? 0.520 9.892 23.414 1.00 91.69 173 ALA A O 1
ATOM 1293 N N . GLY A 1 174 ? -0.575 8.244 24.470 1.00 90.44 174 GLY A N 1
ATOM 1294 C CA . GLY A 1 174 ? -1.724 9.045 24.890 1.00 90.44 174 GLY A CA 1
ATOM 1295 C C . GLY A 1 174 ? -2.811 9.187 23.823 1.00 90.44 174 GLY A C 1
ATOM 1296 O O . GLY A 1 174 ? -3.539 10.173 23.844 1.00 90.44 174 GLY A O 1
ATOM 1297 N N . GLY A 1 175 ? -2.920 8.238 22.890 1.00 86.31 175 GLY A N 1
ATOM 1298 C CA . GLY A 1 175 ? -3.915 8.220 21.810 1.00 86.31 175 GLY A CA 1
ATOM 1299 C C . GLY A 1 175 ? -5.293 7.654 22.183 1.00 86.31 175 GLY A C 1
ATOM 1300 O O . GLY A 1 175 ? -6.156 7.586 21.313 1.00 86.31 175 GLY A O 1
ATOM 1301 N N . ASP A 1 176 ? -5.501 7.244 23.440 1.00 89.12 176 ASP A N 1
ATOM 1302 C CA . ASP A 1 176 ? -6.789 6.766 23.978 1.00 89.12 176 ASP A CA 1
ATOM 1303 C C . ASP A 1 176 ? -7.329 7.747 25.033 1.00 89.12 176 ASP A C 1
ATOM 1305 O O . ASP A 1 176 ? -7.326 7.509 26.242 1.00 89.12 176 ASP A O 1
ATOM 1309 N N . THR A 1 177 ? -7.704 8.933 24.569 1.00 90.62 177 THR A N 1
ATOM 1310 C CA . THR A 1 177 ? -8.220 10.037 25.392 1.00 90.62 177 THR A CA 1
ATOM 1311 C C . THR A 1 177 ? -9.748 10.038 25.510 1.00 90.62 177 THR A C 1
ATOM 1313 O O . THR A 1 177 ? -10.305 10.772 26.332 1.00 90.62 177 THR A O 1
ATOM 1316 N N . GLY A 1 178 ? -10.437 9.251 24.678 1.00 89.12 178 GLY A N 1
ATOM 1317 C CA . GLY A 1 178 ? -11.879 9.295 24.452 1.00 89.12 178 GLY A CA 1
ATOM 1318 C C . GLY A 1 178 ? -12.340 10.481 23.591 1.00 89.12 178 GLY A C 1
ATOM 1319 O O . GLY A 1 178 ? -13.544 10.739 23.507 1.00 89.12 178 GLY A O 1
ATOM 1320 N N . GLN A 1 179 ? -11.417 11.241 22.989 1.00 91.81 179 GLN A N 1
ATOM 1321 C CA . GLN A 1 179 ? -11.716 12.379 22.117 1.00 91.81 179 GLN A CA 1
ATOM 1322 C C . GLN A 1 179 ? -11.242 12.117 20.698 1.00 91.81 179 GLN A C 1
ATOM 1324 O O . GLN A 1 179 ? -10.050 12.176 20.408 1.00 91.81 179 GLN A O 1
ATOM 1329 N N . ARG A 1 180 ? -12.209 11.944 19.797 1.00 92.69 180 ARG A N 1
ATOM 1330 C CA . ARG A 1 180 ? -11.945 11.663 18.389 1.00 92.69 180 ARG A CA 1
ATOM 1331 C C . ARG A 1 180 ? -11.026 12.706 17.750 1.00 92.69 180 ARG A C 1
ATOM 1333 O O . ARG A 1 180 ? -11.351 13.893 17.744 1.00 92.69 180 ARG A O 1
ATOM 1340 N N . GLN A 1 181 ? -9.942 12.233 17.147 1.00 93.19 181 GLN A N 1
ATOM 1341 C CA . GLN A 1 181 ? -9.006 13.018 16.352 1.00 93.19 181 GLN A CA 1
ATOM 1342 C C . GLN A 1 181 ? -9.171 12.647 14.877 1.00 93.19 181 GLN A C 1
ATOM 1344 O O . GLN A 1 181 ? -9.221 11.467 14.541 1.00 93.19 181 GLN A O 1
ATOM 1349 N N . ALA A 1 182 ? -9.278 13.637 13.994 1.00 95.25 182 ALA A N 1
ATOM 1350 C CA . ALA A 1 182 ? -9.416 13.406 12.559 1.00 95.25 182 ALA A CA 1
ATOM 1351 C C . ALA A 1 182 ? -8.100 13.718 11.843 1.00 95.25 182 ALA A C 1
ATOM 1353 O O . ALA A 1 182 ? -7.494 14.750 12.118 1.00 95.25 182 ALA A O 1
ATOM 1354 N N . LEU A 1 183 ? -7.700 12.842 10.924 1.00 96.81 183 LEU A N 1
ATOM 1355 C CA . LEU A 1 183 ? -6.564 13.032 10.026 1.00 96.81 183 LEU A CA 1
ATOM 1356 C C . LEU A 1 183 ? -7.002 12.819 8.577 1.00 96.81 183 LEU A C 1
ATOM 1358 O O . LEU A 1 183 ? -7.914 12.034 8.288 1.00 96.81 183 LEU A O 1
ATOM 1362 N N . THR A 1 184 ? -6.313 13.479 7.659 1.00 97.25 184 THR A N 1
ATOM 1363 C CA . THR A 1 184 ? -6.550 13.379 6.220 1.00 97.25 184 THR A CA 1
ATOM 1364 C C . THR A 1 184 ? -5.372 12.694 5.534 1.00 97.25 184 THR A C 1
ATOM 1366 O O . THR A 1 184 ? -4.232 13.148 5.628 1.00 97.25 184 THR A O 1
ATOM 1369 N N . LEU A 1 185 ? -5.658 11.593 4.834 1.00 98.12 185 LEU A N 1
ATOM 1370 C CA . LEU A 1 185 ? -4.727 10.871 3.973 1.00 98.12 185 LEU A CA 1
ATOM 1371 C C . LEU A 1 185 ? -4.944 11.287 2.517 1.00 98.12 185 LEU A C 1
ATOM 1373 O O . LEU A 1 185 ? -5.903 10.864 1.867 1.00 98.12 185 LEU A O 1
ATOM 1377 N N . LEU A 1 186 ? -4.024 12.095 2.008 1.00 98.31 186 LEU A N 1
ATOM 1378 C CA . LEU A 1 186 ? -4.045 12.613 0.652 1.00 98.31 186 LEU A CA 1
ATOM 1379 C C . LEU A 1 186 ? -3.578 11.559 -0.366 1.00 98.31 186 LEU A C 1
ATOM 1381 O O . LEU A 1 186 ? -2.562 10.889 -0.168 1.00 98.31 186 LEU A O 1
ATOM 1385 N N . VAL A 1 187 ? -4.281 11.430 -1.492 1.00 95.25 187 VAL A N 1
ATOM 1386 C CA . VAL A 1 187 ? -3.917 10.518 -2.590 1.00 95.25 187 VAL A CA 1
ATOM 1387 C C . VAL A 1 187 ? -4.309 11.093 -3.954 1.00 95.25 187 VAL A C 1
ATOM 1389 O O . VAL A 1 187 ? -5.251 11.867 -4.087 1.00 95.25 187 VAL A O 1
ATOM 1392 N N . ASN A 1 188 ? -3.594 10.705 -5.007 1.00 86.62 188 ASN A N 1
ATOM 1393 C CA . ASN A 1 188 ? -3.948 11.064 -6.380 1.00 86.62 188 ASN A CA 1
ATOM 1394 C C . ASN A 1 188 ? -5.119 10.204 -6.905 1.00 86.62 188 ASN A C 1
ATOM 1396 O O . ASN A 1 188 ? -5.004 8.979 -6.973 1.00 86.62 188 ASN A O 1
ATOM 1400 N N . GLU A 1 189 ? -6.213 10.846 -7.329 1.00 87.00 189 GLU A N 1
ATOM 1401 C CA . GLU A 1 189 ? -7.456 10.179 -7.757 1.00 87.00 189 GLU A CA 1
ATOM 1402 C C . GLU A 1 189 ? -7.342 9.445 -9.100 1.00 87.00 189 GLU A C 1
ATOM 1404 O O . GLU A 1 189 ? -8.075 8.492 -9.361 1.00 87.00 189 GLU A O 1
ATOM 1409 N N . GLU A 1 190 ? -6.403 9.865 -9.952 1.00 77.69 190 GLU A N 1
ATOM 1410 C CA . GLU A 1 190 ? -6.212 9.309 -11.299 1.00 77.69 190 GLU A CA 1
ATOM 1411 C C . GLU A 1 190 ? -5.732 7.852 -11.268 1.00 77.69 190 GLU A C 1
ATOM 1413 O O . GLU A 1 190 ? -5.807 7.141 -12.272 1.00 77.69 190 GLU A O 1
ATOM 1418 N N . ASN A 1 191 ? -5.256 7.384 -10.112 1.00 71.75 191 ASN A N 1
ATOM 1419 C CA . ASN A 1 191 ? -4.900 5.994 -9.896 1.00 71.75 191 ASN A CA 1
ATOM 1420 C C . ASN A 1 191 ? -5.857 5.345 -8.893 1.00 71.75 191 ASN A C 1
ATOM 1422 O O . ASN A 1 191 ? -5.634 5.348 -7.682 1.00 71.75 191 ASN A O 1
ATOM 1426 N N . SER A 1 192 ? -6.902 4.724 -9.434 1.00 67.94 192 SER A N 1
ATOM 1427 C CA . SER A 1 192 ? -7.929 4.004 -8.676 1.00 67.94 192 SER A CA 1
ATOM 1428 C C . SER A 1 192 ? -7.370 2.894 -7.779 1.00 67.94 192 SER A C 1
ATOM 1430 O O . SER A 1 192 ? -7.901 2.676 -6.691 1.00 67.94 192 SER A O 1
ATOM 1432 N N . PHE A 1 193 ? -6.276 2.236 -8.178 1.00 68.19 193 PHE A N 1
ATOM 1433 C CA . PHE A 1 193 ? -5.586 1.258 -7.334 1.00 68.19 193 PHE A CA 1
ATOM 1434 C C . PHE A 1 193 ? -4.973 1.924 -6.094 1.00 68.19 193 PHE A C 1
ATOM 1436 O O . PHE A 1 193 ? -5.189 1.463 -4.976 1.00 68.19 193 PHE A O 1
ATOM 1443 N N . ARG A 1 194 ? -4.277 3.057 -6.257 1.00 76.75 194 ARG A N 1
ATOM 1444 C CA . ARG A 1 194 ? -3.726 3.805 -5.118 1.00 76.75 194 ARG A CA 1
ATOM 1445 C C . ARG A 1 194 ? -4.811 4.368 -4.206 1.00 76.75 194 ARG A C 1
ATOM 1447 O O . ARG A 1 194 ? -4.620 4.357 -2.996 1.00 76.75 194 ARG A O 1
ATOM 1454 N N . VAL A 1 195 ? -5.944 4.802 -4.757 1.00 78.25 195 VAL A N 1
ATOM 1455 C CA . VAL A 1 195 ? -7.105 5.239 -3.961 1.00 78.25 195 VAL A CA 1
ATOM 1456 C C . VAL A 1 195 ? -7.652 4.088 -3.109 1.00 78.25 195 VAL A C 1
ATOM 1458 O O . VAL A 1 195 ? -7.946 4.282 -1.928 1.00 78.25 195 VAL A O 1
ATOM 1461 N N . ALA A 1 196 ? -7.741 2.878 -3.669 1.00 74.25 196 ALA A N 1
ATOM 1462 C CA . ALA A 1 196 ? -8.157 1.695 -2.919 1.00 74.25 196 ALA A CA 1
ATOM 1463 C C . ALA A 1 196 ? -7.160 1.345 -1.799 1.00 74.25 196 ALA A C 1
ATOM 1465 O O . ALA A 1 196 ? -7.576 1.143 -0.659 1.00 74.25 196 ALA A O 1
ATOM 1466 N N . CYS A 1 197 ? -5.851 1.357 -2.084 1.00 78.06 197 CYS A N 1
ATOM 1467 C CA . CYS A 1 197 ? -4.812 1.149 -1.070 1.00 78.06 197 CYS A CA 1
ATOM 1468 C C . CYS A 1 197 ? -4.861 2.208 0.039 1.00 78.06 197 CYS A C 1
ATOM 1470 O O . CYS A 1 197 ? -4.806 1.859 1.214 1.00 78.06 197 CYS A O 1
ATOM 1472 N N . ALA A 1 198 ? -5.006 3.489 -0.311 1.00 85.12 198 ALA A N 1
ATOM 1473 C CA . ALA A 1 198 ? -5.139 4.570 0.663 1.00 85.12 198 ALA A CA 1
ATOM 1474 C C . ALA A 1 198 ? -6.370 4.369 1.559 1.00 85.12 198 ALA A C 1
ATOM 1476 O O . ALA A 1 198 ? -6.278 4.547 2.768 1.00 85.12 198 ALA A O 1
ATOM 1477 N N . SER A 1 199 ? -7.496 3.928 0.991 1.00 82.50 199 SER A N 1
ATOM 1478 C CA . SER A 1 199 ? -8.715 3.629 1.759 1.00 82.50 199 SER A CA 1
ATOM 1479 C C . SER A 1 199 ? -8.488 2.496 2.759 1.00 82.50 199 SER A C 1
ATOM 1481 O O . SER A 1 199 ? -8.836 2.636 3.928 1.00 82.50 199 SER A O 1
ATOM 1483 N N . PHE A 1 200 ? -7.828 1.418 2.327 1.00 81.12 200 PHE A N 1
ATOM 1484 C CA . PHE A 1 200 ? -7.466 0.302 3.200 1.00 81.12 200 PHE A CA 1
ATOM 1485 C C . PHE A 1 200 ? -6.508 0.723 4.325 1.00 81.12 200 PHE A C 1
ATOM 1487 O O . PHE A 1 200 ? -6.692 0.325 5.474 1.00 81.12 200 PHE A O 1
ATOM 1494 N N . ILE A 1 201 ? -5.500 1.546 4.014 1.00 85.50 201 ILE A N 1
ATOM 1495 C CA . ILE A 1 201 ? -4.556 2.089 5.002 1.00 85.50 201 ILE A CA 1
ATOM 1496 C C . ILE A 1 201 ? -5.293 2.975 6.010 1.00 85.50 201 ILE A C 1
ATOM 1498 O O . ILE A 1 201 ? -5.112 2.799 7.212 1.00 85.50 201 ILE A O 1
ATOM 1502 N N . ALA A 1 202 ? -6.135 3.898 5.539 1.00 89.44 202 ALA A N 1
ATOM 1503 C CA . ALA A 1 202 ? -6.899 4.800 6.394 1.00 89.44 202 ALA A CA 1
ATOM 1504 C C . ALA A 1 202 ? -7.806 4.032 7.363 1.00 89.44 202 ALA A C 1
ATOM 1506 O O . ALA A 1 202 ? -7.841 4.347 8.550 1.00 89.44 202 ALA A O 1
ATOM 1507 N N . GLU A 1 203 ? -8.495 2.996 6.884 1.00 82.88 203 GLU A N 1
ATOM 1508 C CA . GLU A 1 203 ? -9.321 2.128 7.724 1.00 82.88 203 GLU A CA 1
ATOM 1509 C C . GLU A 1 203 ? -8.474 1.348 8.736 1.00 82.88 203 GLU A C 1
ATOM 1511 O O . GLU A 1 203 ? -8.747 1.395 9.933 1.00 82.88 203 GLU A O 1
ATOM 1516 N N . SER A 1 204 ? -7.395 0.706 8.279 1.00 82.75 204 SER A N 1
ATOM 1517 C CA . SER A 1 204 ? -6.530 -0.131 9.124 1.00 82.75 204 SER A CA 1
ATOM 1518 C C . SER A 1 204 ? -5.790 0.656 10.209 1.00 82.75 204 SER A C 1
ATOM 1520 O O . SER A 1 204 ? -5.472 0.105 11.260 1.00 82.75 204 SER A O 1
ATOM 1522 N N . LEU A 1 205 ? -5.485 1.930 9.950 1.00 87.25 205 LEU A N 1
ATOM 1523 C CA . LEU A 1 205 ? -4.769 2.815 10.871 1.00 87.25 205 LEU A CA 1
ATOM 1524 C C . LEU A 1 205 ? -5.699 3.740 11.673 1.00 87.25 205 LEU A C 1
ATOM 1526 O O . LEU A 1 205 ? -5.217 4.490 12.521 1.00 87.25 205 LEU A O 1
ATOM 1530 N N . SER A 1 206 ? -7.017 3.681 11.453 1.00 89.75 206 SER A N 1
ATOM 1531 C CA . SER A 1 206 ? -8.004 4.365 12.298 1.00 89.75 206 SER A CA 1
ATOM 1532 C C . SER A 1 206 ? -8.190 3.603 13.611 1.00 89.75 206 SER A C 1
ATOM 1534 O O . SER A 1 206 ? -9.149 2.852 13.792 1.00 89.75 206 SER A O 1
ATOM 1536 N N . LEU A 1 207 ? -7.221 3.760 14.510 1.00 89.88 207 LEU A N 1
ATOM 1537 C CA . LEU A 1 207 ? -7.135 3.059 15.787 1.00 89.88 207 LEU A CA 1
ATOM 1538 C C . LEU A 1 207 ? -7.455 4.003 16.951 1.00 89.88 207 LEU A C 1
ATOM 1540 O O . LEU A 1 207 ? -7.049 5.166 16.946 1.00 89.88 207 LEU A O 1
ATOM 1544 N N . LEU A 1 208 ? -8.106 3.467 17.989 1.00 92.00 208 LEU A N 1
ATOM 1545 C CA . LEU A 1 208 ? -8.486 4.212 19.197 1.00 92.00 208 LEU A CA 1
ATOM 1546 C C . LEU A 1 208 ? -9.305 5.469 18.845 1.00 92.00 208 LEU A C 1
ATOM 1548 O O . LEU A 1 208 ? -10.353 5.361 18.205 1.00 92.00 208 LEU A O 1
ATOM 1552 N N . ASP A 1 209 ? -8.838 6.652 19.247 1.00 94.25 209 ASP A N 1
ATOM 1553 C CA . ASP A 1 209 ? -9.499 7.923 18.961 1.00 94.25 209 ASP A CA 1
ATOM 1554 C C . ASP A 1 209 ? -9.237 8.452 17.543 1.00 94.25 209 ASP A C 1
ATOM 1556 O O . ASP A 1 209 ? -9.918 9.384 17.101 1.00 94.25 209 ASP A O 1
ATOM 1560 N N . TRP A 1 210 ? -8.259 7.903 16.822 1.00 93.44 210 TRP A N 1
ATOM 1561 C CA . TRP A 1 210 ? -7.865 8.406 15.510 1.00 93.44 210 TRP A CA 1
ATOM 1562 C C . TRP A 1 210 ? -8.807 7.909 14.415 1.00 93.44 210 TRP A C 1
ATOM 1564 O O . TRP A 1 210 ? -9.051 6.715 14.255 1.00 93.44 210 TRP A O 1
ATOM 1574 N N . GLN A 1 211 ? -9.309 8.842 13.613 1.00 94.81 211 GLN A N 1
ATOM 1575 C CA . GLN A 1 211 ? -10.040 8.572 12.385 1.00 94.81 211 GLN A CA 1
ATOM 1576 C C . GLN A 1 211 ? -9.292 9.187 11.208 1.00 94.81 211 GLN A C 1
ATOM 1578 O O . GLN A 1 211 ? -9.227 10.407 11.074 1.00 94.81 211 GLN A O 1
ATOM 1583 N N . ILE A 1 212 ? -8.801 8.340 10.313 1.00 95.94 212 ILE A N 1
ATOM 1584 C CA . ILE A 1 212 ? -8.164 8.768 9.073 1.00 95.94 212 ILE A CA 1
ATOM 1585 C C . ILE A 1 212 ? -9.210 8.737 7.958 1.00 95.94 212 ILE A C 1
ATOM 1587 O O . ILE A 1 212 ? -9.948 7.765 7.791 1.00 95.94 212 ILE A O 1
ATOM 1591 N N . THR A 1 213 ? -9.287 9.814 7.185 1.00 95.75 213 THR A N 1
ATOM 1592 C CA . THR A 1 213 ? -10.172 9.938 6.021 1.00 95.75 213 THR A CA 1
ATOM 1593 C C . THR A 1 213 ? -9.353 10.160 4.760 1.00 95.75 213 THR A C 1
ATOM 1595 O O . THR A 1 213 ? -8.335 10.840 4.801 1.00 95.75 213 THR A O 1
ATOM 1598 N N . VAL A 1 214 ? -9.762 9.557 3.643 1.00 95.44 214 VAL A N 1
ATOM 1599 C CA . VAL A 1 214 ? -9.041 9.696 2.372 1.00 95.44 214 VAL A CA 1
ATOM 1600 C C . VAL A 1 214 ? -9.549 10.908 1.610 1.00 95.44 214 VAL A C 1
ATOM 1602 O O . VAL A 1 214 ? -10.747 11.014 1.342 1.00 95.44 214 VAL A O 1
ATOM 1605 N N . GLU A 1 215 ? -8.624 11.765 1.192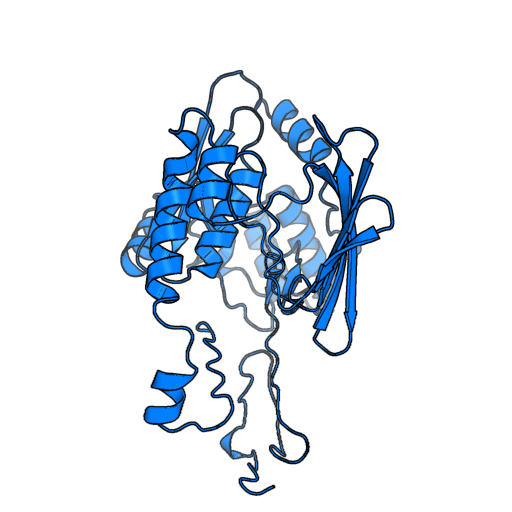 1.00 98.00 215 GLU A N 1
ATOM 1606 C CA . GLU A 1 215 ? -8.879 12.839 0.240 1.00 98.00 215 GLU A CA 1
ATOM 1607 C C . GLU A 1 215 ? -8.177 12.520 -1.082 1.00 98.00 215 GLU A C 1
ATOM 1609 O O . GLU A 1 215 ? -6.949 12.524 -1.184 1.00 98.00 215 GLU A O 1
ATOM 1614 N N . ALA A 1 216 ? -8.974 12.191 -2.098 1.00 94.75 216 ALA A N 1
ATOM 1615 C CA . ALA A 1 216 ? -8.484 11.910 -3.439 1.00 94.75 216 ALA A CA 1
ATOM 1616 C C . ALA A 1 216 ? -8.576 13.179 -4.297 1.00 94.75 216 ALA A C 1
ATOM 1618 O O . ALA A 1 216 ? -9.664 13.733 -4.445 1.00 94.75 216 ALA A O 1
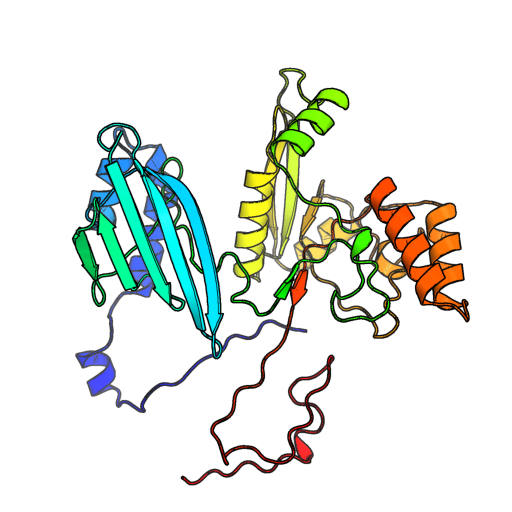ATOM 1619 N N . LEU A 1 217 ? -7.448 13.628 -4.854 1.00 95.69 217 LEU A N 1
ATOM 1620 C CA . LEU A 1 217 ? -7.363 14.845 -5.668 1.00 95.69 217 LEU A CA 1
ATOM 1621 C C . LEU A 1 217 ? -6.826 14.567 -7.086 1.00 95.69 217 LEU A C 1
ATOM 1623 O O . LEU A 1 217 ? -5.967 13.689 -7.257 1.00 95.69 217 LEU A O 1
ATOM 1627 N N . PRO A 1 218 ? -7.244 15.351 -8.103 1.00 93.12 218 PRO A N 1
ATOM 1628 C CA . PRO A 1 218 ? -6.592 15.388 -9.414 1.00 93.12 218 PRO A CA 1
ATOM 1629 C C . PRO A 1 218 ? -5.093 15.685 -9.290 1.00 93.12 218 PRO A C 1
ATOM 1631 O O . PRO A 1 218 ? -4.676 16.351 -8.342 1.00 93.12 218 PRO A O 1
ATOM 1634 N N . TRP A 1 219 ? -4.270 15.251 -10.252 1.00 85.00 219 TRP A N 1
ATOM 1635 C CA . TRP A 1 219 ? -2.803 15.339 -10.152 1.00 85.00 219 TRP A CA 1
ATOM 1636 C C . TRP A 1 219 ? -2.267 16.737 -9.806 1.00 85.00 219 TRP A C 1
ATOM 1638 O O . TRP A 1 219 ? -1.442 16.874 -8.904 1.00 85.00 219 TRP A O 1
ATOM 1648 N N . GLU A 1 220 ? -2.753 17.783 -10.478 1.00 94.25 220 GLU A N 1
ATOM 1649 C CA . GLU A 1 220 ? -2.290 19.155 -10.226 1.00 94.25 220 GLU A CA 1
ATOM 1650 C C . GLU A 1 220 ? -2.650 19.647 -8.817 1.00 94.25 220 GLU A C 1
ATOM 1652 O O . GLU A 1 220 ? -1.813 20.244 -8.140 1.00 94.25 220 GLU A O 1
ATOM 1657 N N . ALA A 1 221 ? -3.869 19.358 -8.352 1.00 97.38 221 ALA A N 1
ATOM 1658 C CA . ALA A 1 221 ? -4.328 19.736 -7.017 1.00 97.38 221 ALA A CA 1
ATOM 1659 C C . ALA A 1 221 ? -3.607 18.935 -5.922 1.00 97.38 221 ALA A C 1
ATOM 1661 O O . ALA A 1 221 ? -3.199 19.505 -4.916 1.00 97.38 221 ALA A O 1
ATOM 1662 N N . TYR A 1 222 ? -3.377 17.640 -6.157 1.00 94.31 222 TYR A N 1
ATOM 1663 C CA . TYR A 1 222 ? -2.579 16.773 -5.293 1.00 94.31 222 TYR A CA 1
ATOM 1664 C C . TYR A 1 222 ? -1.164 17.335 -5.086 1.00 94.31 222 TYR A C 1
ATOM 1666 O O . TYR A 1 222 ? -0.721 17.491 -3.951 1.00 94.31 222 TYR A O 1
ATOM 1674 N N . LEU A 1 223 ? -0.466 17.707 -6.166 1.00 92.12 223 LEU A N 1
ATOM 1675 C CA . LEU A 1 223 ? 0.872 18.302 -6.064 1.00 92.12 223 LEU A CA 1
ATOM 1676 C C . LEU A 1 223 ? 0.865 19.670 -5.371 1.00 92.12 223 LEU A C 1
ATOM 1678 O O . LEU A 1 223 ? 1.798 19.977 -4.630 1.00 92.12 223 LEU A O 1
ATOM 1682 N N . ALA A 1 224 ? -0.161 20.490 -5.606 1.00 97.56 224 ALA A N 1
ATOM 1683 C CA . ALA A 1 224 ? -0.298 21.782 -4.941 1.00 97.56 224 ALA A CA 1
ATOM 1684 C C . ALA A 1 224 ? -0.496 21.623 -3.425 1.00 97.56 224 ALA A C 1
ATOM 1686 O O . ALA A 1 224 ? 0.195 22.292 -2.659 1.00 97.56 224 ALA A O 1
ATOM 1687 N N . ALA A 1 225 ? -1.365 20.699 -3.001 1.00 97.75 225 ALA A N 1
ATOM 1688 C CA . ALA A 1 225 ? -1.594 20.384 -1.591 1.00 97.75 225 ALA A CA 1
ATOM 1689 C C . ALA A 1 225 ? -0.321 19.847 -0.916 1.00 97.75 225 ALA A C 1
ATOM 1691 O O . ALA A 1 225 ? 0.041 20.302 0.168 1.00 97.75 225 ALA A O 1
ATOM 1692 N N . LEU A 1 226 ? 0.425 18.961 -1.593 1.00 95.50 226 LEU A N 1
ATOM 1693 C CA . LEU A 1 226 ? 1.729 18.495 -1.112 1.00 95.50 226 LEU A CA 1
ATOM 1694 C C . LEU A 1 226 ? 2.727 19.643 -0.922 1.00 95.50 226 LEU A C 1
ATOM 1696 O O . LEU A 1 226 ? 3.379 19.732 0.114 1.00 95.50 226 LEU A O 1
ATOM 1700 N N . ALA A 1 227 ? 2.851 20.533 -1.907 1.00 95.00 227 ALA A N 1
ATOM 1701 C CA . ALA A 1 227 ? 3.778 21.661 -1.839 1.00 95.00 227 ALA A CA 1
ATOM 1702 C C . ALA A 1 227 ? 3.390 22.691 -0.763 1.00 95.00 227 ALA A C 1
ATOM 1704 O O . ALA A 1 227 ? 4.264 23.354 -0.207 1.00 95.00 227 ALA A O 1
ATOM 1705 N N . ALA A 1 228 ? 2.093 22.831 -0.481 1.00 96.56 228 ALA A N 1
ATOM 1706 C CA . ALA A 1 228 ? 1.568 23.713 0.555 1.00 96.56 228 ALA A CA 1
ATOM 1707 C C . ALA A 1 228 ? 1.615 23.099 1.967 1.00 96.56 228 ALA A C 1
ATOM 1709 O O . ALA A 1 228 ? 1.467 23.834 2.943 1.00 96.56 228 ALA A O 1
ATOM 1710 N N . GLY A 1 229 ? 1.835 21.783 2.090 1.00 95.44 229 GLY A N 1
ATOM 1711 C CA . GLY A 1 229 ? 1.734 21.068 3.365 1.00 95.44 229 GLY A CA 1
ATOM 1712 C C . GLY A 1 229 ? 0.289 20.911 3.853 1.00 95.44 229 GLY A C 1
ATOM 1713 O O . GLY A 1 229 ? 0.050 20.811 5.052 1.00 95.44 229 GLY A O 1
ATOM 1714 N N . GLU A 1 230 ? -0.686 20.934 2.941 1.00 96.44 230 GLU A N 1
ATOM 1715 C CA . GLU A 1 230 ? -2.120 20.820 3.239 1.00 96.44 230 GLU A CA 1
ATOM 1716 C C . GLU A 1 230 ? -2.550 19.346 3.318 1.00 96.44 230 GLU A C 1
ATOM 1718 O O . GLU A 1 230 ? -3.385 18.878 2.549 1.00 96.44 230 GLU A O 1
ATOM 1723 N N . PHE A 1 231 ? -1.929 18.584 4.217 1.00 96.56 231 PHE A N 1
ATOM 1724 C CA . PHE A 1 231 ? -2.247 17.180 4.478 1.00 96.56 231 PHE A CA 1
ATOM 1725 C C . PHE A 1 231 ? -1.713 16.763 5.855 1.00 96.56 231 PHE A C 1
ATOM 1727 O O . PHE A 1 231 ? -0.747 17.344 6.347 1.00 96.56 231 PHE A O 1
ATOM 1734 N N . ASP A 1 232 ? -2.292 15.716 6.446 1.00 97.06 232 ASP A N 1
ATOM 1735 C CA . ASP A 1 232 ? -1.718 15.074 7.637 1.00 97.06 232 ASP A CA 1
ATOM 1736 C C . ASP A 1 232 ? -0.842 13.877 7.246 1.00 97.06 232 ASP A C 1
ATOM 1738 O O . ASP A 1 232 ? 0.252 13.673 7.769 1.00 97.06 232 ASP A O 1
ATOM 1742 N N . LEU A 1 233 ? -1.327 13.090 6.283 1.00 96.88 233 LEU A N 1
ATOM 1743 C CA . LEU A 1 233 ? -0.638 11.961 5.671 1.00 96.88 233 LEU A CA 1
ATOM 1744 C C . LEU A 1 233 ? -0.793 12.057 4.151 1.00 96.88 233 LEU A C 1
ATOM 1746 O O . LEU A 1 233 ? -1.795 12.570 3.658 1.00 96.88 233 LEU A O 1
ATOM 1750 N N . TYR A 1 234 ? 0.144 11.499 3.387 1.00 96.75 234 TYR A N 1
ATOM 1751 C CA . TYR A 1 234 ? -0.054 11.304 1.951 1.00 96.75 234 TYR A CA 1
ATOM 1752 C C . TYR A 1 234 ? 0.426 9.927 1.504 1.00 96.75 234 TYR A C 1
ATOM 1754 O O . T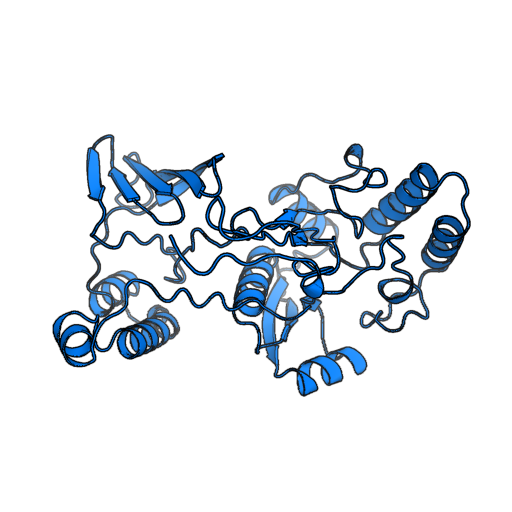YR A 1 234 ? 1.397 9.383 2.033 1.00 96.75 234 TYR A O 1
ATOM 1762 N N . TYR A 1 235 ? -0.261 9.362 0.513 1.00 93.94 235 TYR A N 1
ATOM 1763 C CA . TYR A 1 235 ? 0.120 8.113 -0.129 1.00 93.94 235 TYR A CA 1
ATOM 1764 C C . TYR A 1 235 ? 0.624 8.383 -1.546 1.00 93.94 235 TYR A C 1
ATOM 1766 O O . TYR A 1 235 ? -0.122 8.818 -2.426 1.00 93.94 235 TYR A O 1
ATOM 1774 N N . GLY A 1 236 ? 1.908 8.103 -1.762 1.00 87.12 236 GLY A N 1
ATOM 1775 C CA . GLY A 1 236 ? 2.600 8.400 -3.006 1.00 87.12 236 GLY A CA 1
ATOM 1776 C C . GLY A 1 236 ? 3.564 7.305 -3.440 1.00 87.12 236 GLY A C 1
ATOM 1777 O O . GLY A 1 236 ? 3.779 6.304 -2.761 1.00 87.12 236 GLY A O 1
ATOM 1778 N N . GLU A 1 237 ? 4.156 7.527 -4.607 1.00 85.00 237 GLU A N 1
ATOM 1779 C CA . GLU A 1 237 ? 5.203 6.692 -5.180 1.00 85.00 237 GLU A CA 1
ATOM 1780 C C . GLU A 1 237 ? 6.379 7.590 -5.546 1.00 85.00 237 GLU A C 1
ATOM 1782 O O . GLU A 1 237 ? 6.190 8.686 -6.077 1.00 85.00 237 GLU A O 1
ATOM 1787 N N . VAL A 1 238 ? 7.592 7.104 -5.297 1.00 83.62 238 VAL A N 1
ATOM 1788 C CA . VAL A 1 238 ? 8.815 7.741 -5.773 1.00 83.62 238 VAL A CA 1
ATOM 1789 C C . VAL A 1 238 ? 9.637 6.749 -6.574 1.00 83.62 238 VAL A C 1
ATOM 1791 O O . VAL A 1 238 ? 9.654 5.548 -6.301 1.00 83.62 238 VAL A O 1
ATOM 1794 N N . ARG A 1 239 ? 10.366 7.268 -7.557 1.00 78.94 239 ARG A N 1
ATOM 1795 C CA . ARG A 1 239 ? 11.352 6.494 -8.291 1.00 78.94 239 ARG A CA 1
ATOM 1796 C C . ARG A 1 239 ? 12.734 6.757 -7.715 1.00 78.94 239 ARG A C 1
ATOM 1798 O O . ARG A 1 239 ? 13.269 7.844 -7.895 1.00 78.94 239 ARG A O 1
ATOM 1805 N N . LEU A 1 240 ? 13.305 5.749 -7.067 1.00 81.94 240 LEU A N 1
ATOM 1806 C CA . LEU A 1 240 ? 14.661 5.825 -6.532 1.00 81.94 240 LEU A CA 1
ATOM 1807 C C . LEU A 1 240 ? 15.703 5.491 -7.602 1.00 81.94 240 LEU A C 1
ATOM 1809 O O . LEU A 1 240 ? 15.458 4.719 -8.536 1.00 81.94 240 LEU A O 1
ATOM 1813 N N . THR A 1 241 ? 16.880 6.082 -7.450 1.00 81.75 241 THR A N 1
ATOM 1814 C CA . THR A 1 241 ? 18.083 5.743 -8.209 1.00 81.75 241 THR A CA 1
ATOM 1815 C C . THR A 1 241 ? 18.674 4.418 -7.720 1.00 81.75 241 THR A C 1
ATOM 1817 O O . THR A 1 241 ? 18.379 3.938 -6.626 1.00 81.75 241 THR A O 1
ATOM 1820 N N . ALA A 1 242 ? 19.511 3.782 -8.546 1.00 80.62 242 ALA A N 1
ATOM 1821 C CA . ALA A 1 242 ? 20.069 2.455 -8.254 1.00 80.62 242 ALA A CA 1
ATOM 1822 C C . ALA A 1 242 ? 21.025 2.429 -7.045 1.00 80.62 242 ALA A C 1
ATOM 1824 O O . ALA A 1 242 ? 21.349 1.363 -6.524 1.00 80.62 242 ALA A O 1
ATOM 1825 N N . ASP A 1 243 ? 21.493 3.595 -6.608 1.00 83.56 243 ASP A N 1
ATOM 1826 C CA . ASP A 1 243 ? 22.266 3.771 -5.386 1.00 83.56 243 ASP A CA 1
ATOM 1827 C C . ASP A 1 243 ? 21.389 3.931 -4.136 1.00 83.56 243 ASP A C 1
ATOM 1829 O O . ASP A 1 243 ? 21.949 4.059 -3.055 1.00 83.56 243 ASP A O 1
ATOM 1833 N N . TRP A 1 244 ? 20.060 3.863 -4.239 1.00 90.38 244 TRP A N 1
ATOM 1834 C CA . TRP A 1 244 ? 19.142 4.000 -3.103 1.00 90.38 244 TRP A CA 1
ATOM 1835 C C . TRP A 1 244 ? 19.317 5.310 -2.324 1.00 90.38 244 TRP A C 1
ATOM 1837 O O . TRP A 1 244 ? 19.060 5.346 -1.122 1.00 90.38 244 TRP A O 1
ATOM 1847 N N . ASP A 1 245 ? 19.784 6.375 -2.981 1.00 88.19 245 ASP A N 1
ATOM 1848 C CA . ASP A 1 245 ? 19.809 7.696 -2.362 1.00 88.19 245 ASP A CA 1
ATOM 1849 C C . ASP A 1 245 ? 18.373 8.209 -2.183 1.00 88.19 245 ASP A C 1
ATOM 1851 O O . ASP A 1 245 ? 17.554 8.197 -3.103 1.00 88.19 245 ASP A O 1
ATOM 1855 N N . ILE A 1 246 ? 18.068 8.624 -0.959 1.00 94.31 246 ILE A N 1
ATOM 1856 C CA . ILE A 1 246 ? 16.752 9.092 -0.521 1.00 94.31 246 ILE A CA 1
ATOM 1857 C C . ILE A 1 246 ? 16.835 10.519 0.032 1.00 94.31 246 ILE A C 1
ATOM 1859 O O . ILE A 1 246 ? 15.897 10.975 0.687 1.00 94.31 246 ILE A O 1
ATOM 1863 N N . ALA A 1 247 ? 17.950 11.226 -0.192 1.00 94.56 247 ALA A N 1
ATOM 1864 C CA . ALA A 1 247 ? 18.159 12.579 0.314 1.00 94.56 247 ALA A CA 1
ATOM 1865 C C . ALA A 1 247 ? 17.051 13.546 -0.122 1.00 94.56 247 ALA A C 1
ATOM 1867 O O . ALA A 1 247 ? 16.641 14.396 0.665 1.00 94.56 247 ALA A O 1
ATOM 1868 N N . ASP A 1 248 ? 16.498 13.364 -1.323 1.00 93.38 248 ASP A N 1
ATOM 1869 C CA . ASP A 1 248 ? 15.353 14.145 -1.791 1.00 93.38 248 ASP A CA 1
ATOM 1870 C C . ASP A 1 248 ? 14.067 13.903 -0.985 1.00 93.38 248 ASP A C 1
ATOM 1872 O O . ASP A 1 248 ? 13.243 14.809 -0.909 1.00 93.38 248 ASP A O 1
ATOM 1876 N N . LEU A 1 249 ? 13.883 12.725 -0.376 1.00 93.69 249 LEU A N 1
ATOM 1877 C CA . LEU A 1 249 ? 12.678 12.390 0.396 1.00 93.69 249 LEU A CA 1
ATOM 1878 C C . LEU A 1 249 ? 12.773 12.794 1.866 1.00 93.69 249 LEU A C 1
ATOM 1880 O O . LEU A 1 249 ? 11.798 13.287 2.421 1.00 93.69 249 LEU A O 1
ATOM 1884 N N . VAL A 1 250 ? 13.905 12.499 2.513 1.00 95.38 250 VAL A N 1
ATOM 1885 C CA . VAL A 1 250 ? 14.039 12.588 3.983 1.00 95.38 250 VAL A CA 1
ATOM 1886 C C . VAL A 1 250 ? 15.181 13.492 4.440 1.00 95.38 250 VAL A C 1
ATOM 1888 O O . VAL A 1 250 ? 15.396 13.642 5.640 1.00 95.38 250 VAL A O 1
ATOM 1891 N N . GLY A 1 251 ? 15.927 14.090 3.510 1.00 96.44 251 GLY A N 1
ATOM 1892 C CA . GLY A 1 251 ? 16.897 15.130 3.834 1.00 96.44 251 GLY A CA 1
ATOM 1893 C C . GLY A 1 251 ? 16.198 16.456 4.120 1.00 96.44 251 GLY A C 1
ATOM 1894 O O . GLY A 1 251 ? 15.205 16.800 3.474 1.00 96.44 251 GLY A O 1
ATOM 1895 N N . SER A 1 252 ? 16.746 17.250 5.040 1.00 96.44 252 SER A N 1
ATOM 1896 C CA . SER A 1 252 ? 16.137 18.524 5.466 1.00 96.44 252 SER A CA 1
ATOM 1897 C C . SER A 1 252 ? 15.955 19.537 4.322 1.00 96.44 252 SER A C 1
ATOM 1899 O O . SER A 1 252 ? 15.140 20.447 4.425 1.00 96.44 252 SER A O 1
ATOM 1901 N N . GLY A 1 253 ? 16.723 19.401 3.233 1.00 92.44 253 GLY A N 1
ATOM 1902 C CA . GLY A 1 253 ? 16.614 20.214 2.013 1.00 92.44 253 GLY A CA 1
ATOM 1903 C C . GLY A 1 253 ? 16.104 19.449 0.787 1.00 92.44 253 GLY A C 1
ATOM 1904 O O . GLY A 1 253 ? 16.292 19.923 -0.332 1.00 92.44 253 GLY A O 1
ATOM 1905 N N . GLY A 1 254 ? 15.543 18.254 0.982 1.00 94.06 254 GLY A N 1
ATOM 1906 C CA . GLY A 1 254 ? 15.093 17.380 -0.095 1.00 94.06 254 GLY A CA 1
ATOM 1907 C C . GLY A 1 254 ? 13.898 17.950 -0.859 1.00 94.06 254 GLY A C 1
ATOM 1908 O O . GLY A 1 254 ? 12.961 18.481 -0.265 1.00 94.06 254 GLY A O 1
ATOM 1909 N N . SER A 1 255 ? 13.917 17.830 -2.187 1.00 92.38 255 SER A N 1
ATOM 1910 C CA . SER A 1 255 ? 12.872 18.399 -3.054 1.00 92.38 255 SER A CA 1
ATOM 1911 C C . SER A 1 255 ? 11.515 17.685 -2.967 1.00 92.38 255 SER A C 1
ATOM 1913 O O . SER A 1 255 ? 10.496 18.257 -3.350 1.00 92.38 255 SER A O 1
ATOM 1915 N N . LEU A 1 256 ? 11.502 16.453 -2.452 1.00 92.38 256 LEU A N 1
ATOM 1916 C CA . LEU A 1 256 ? 10.322 15.605 -2.260 1.00 92.38 256 LEU A CA 1
ATOM 1917 C C . LEU A 1 256 ? 9.950 15.452 -0.775 1.00 92.38 256 LEU A C 1
ATOM 1919 O O . LEU A 1 256 ? 9.064 14.668 -0.435 1.00 92.38 256 LEU A O 1
ATOM 1923 N N . ASN A 1 257 ? 10.608 16.198 0.116 1.00 95.00 257 ASN A N 1
ATOM 1924 C CA . ASN A 1 257 ? 10.340 16.203 1.551 1.00 95.00 257 ASN A CA 1
ATOM 1925 C C . ASN A 1 257 ? 9.109 17.064 1.880 1.00 95.00 257 ASN A C 1
ATOM 1927 O O . ASN A 1 257 ? 9.183 18.085 2.565 1.00 95.00 257 ASN A O 1
ATOM 1931 N N . TYR A 1 258 ? 7.953 16.649 1.364 1.00 94.56 258 TYR A N 1
ATOM 1932 C CA . TYR A 1 258 ? 6.689 17.360 1.560 1.00 94.56 258 TYR A CA 1
ATOM 1933 C C . TYR A 1 258 ? 6.248 17.388 3.029 1.00 94.56 258 TYR A C 1
ATOM 1935 O O . TYR A 1 258 ? 5.550 18.307 3.437 1.00 94.56 258 TYR A O 1
ATOM 1943 N N . GLY A 1 259 ? 6.686 16.416 3.840 1.00 93.12 259 GLY A N 1
ATOM 1944 C CA . GLY A 1 259 ? 6.392 16.364 5.277 1.00 93.12 259 GLY A CA 1
ATOM 1945 C C . GLY A 1 259 ? 7.176 17.376 6.120 1.00 93.12 259 GLY A C 1
ATOM 1946 O O . GLY A 1 259 ? 6.977 17.437 7.331 1.00 93.12 259 GLY A O 1
ATOM 1947 N N . GLY A 1 260 ? 8.092 18.145 5.517 1.00 94.69 260 GLY A N 1
ATOM 1948 C CA . GLY A 1 260 ? 8.890 19.150 6.224 1.00 94.69 260 GLY A CA 1
ATOM 1949 C C . GLY A 1 260 ? 9.823 18.556 7.283 1.00 94.69 260 GLY A C 1
ATOM 1950 O O . GLY A 1 260 ? 10.172 19.231 8.253 1.00 94.69 260 GLY A O 1
ATOM 1951 N N . TYR A 1 261 ? 10.213 17.288 7.131 1.00 96.38 261 TYR A N 1
ATOM 1952 C CA . TYR A 1 261 ? 11.059 16.599 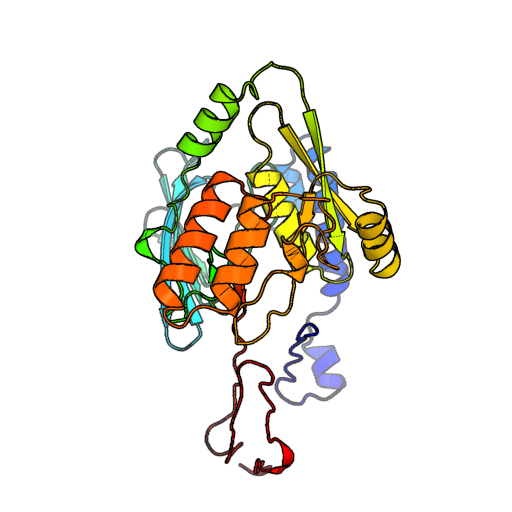8.095 1.00 96.38 261 TYR A CA 1
ATOM 1953 C C . TYR A 1 261 ? 12.465 17.207 8.115 1.00 96.38 261 TYR A C 1
ATOM 1955 O O . TYR A 1 261 ? 13.094 17.356 7.073 1.00 96.38 261 TYR A O 1
ATOM 1963 N N . ALA A 1 262 ? 12.991 17.534 9.292 1.00 97.44 262 ALA A N 1
ATOM 1964 C CA . ALA A 1 262 ? 14.343 18.066 9.418 1.00 97.44 262 ALA A CA 1
ATOM 1965 C C . ALA A 1 262 ? 15.071 17.406 10.586 1.00 97.44 262 ALA A C 1
ATOM 1967 O O . ALA A 1 262 ? 14.626 17.471 11.735 1.00 97.44 262 ALA A O 1
ATOM 1968 N N . ASN A 1 263 ? 16.207 16.771 10.302 1.00 98.00 263 ASN A N 1
ATOM 1969 C CA . ASN A 1 263 ? 16.995 16.086 11.316 1.00 98.00 263 ASN A CA 1
ATOM 1970 C C . ASN A 1 263 ? 18.478 16.025 10.929 1.00 98.00 263 ASN A C 1
ATOM 1972 O O . ASN A 1 263 ? 18.870 15.338 9.989 1.00 98.00 263 ASN A O 1
ATOM 1976 N N . VAL A 1 264 ? 19.320 16.685 11.729 1.00 98.00 264 VAL A N 1
ATOM 1977 C CA . VAL A 1 264 ? 20.770 16.775 11.486 1.00 98.00 264 VAL A CA 1
ATOM 1978 C C . VAL A 1 264 ? 21.481 15.417 11.495 1.00 98.00 264 VAL A C 1
ATOM 1980 O O . VAL A 1 264 ? 22.507 15.257 10.838 1.00 98.00 264 VAL A O 1
ATOM 1983 N N . VAL A 1 265 ? 20.956 14.432 12.234 1.00 98.25 265 VAL A N 1
ATOM 1984 C CA . VAL A 1 265 ? 21.500 13.067 12.263 1.00 98.25 265 VAL A CA 1
ATOM 1985 C C . VAL A 1 265 ? 21.113 12.326 10.988 1.00 98.25 265 VAL A C 1
ATOM 1987 O O . VAL A 1 265 ? 21.969 11.667 10.402 1.00 98.25 265 VAL A O 1
ATOM 1990 N N . THR A 1 266 ? 19.870 12.478 10.518 1.00 98.12 266 THR A N 1
ATOM 1991 C CA . THR A 1 266 ? 19.451 11.933 9.218 1.00 98.12 266 THR A CA 1
ATOM 1992 C C . THR A 1 266 ? 20.304 12.513 8.090 1.00 98.12 266 THR A C 1
ATOM 1994 O O . THR A 1 266 ? 20.867 11.743 7.318 1.00 98.12 266 THR A O 1
ATOM 1997 N N . ASP A 1 267 ? 20.504 13.834 8.046 1.00 98.25 267 ASP A N 1
ATOM 1998 C CA . ASP A 1 267 ? 21.338 14.486 7.024 1.00 98.25 267 ASP A CA 1
ATOM 1999 C C . ASP A 1 267 ? 22.783 13.952 7.020 1.00 98.25 267 ASP A C 1
ATOM 2001 O O . ASP A 1 267 ? 23.344 13.642 5.966 1.00 98.25 267 ASP A O 1
ATOM 2005 N N . ALA A 1 268 ? 23.380 13.773 8.203 1.00 98.12 268 ALA A N 1
ATOM 2006 C CA . ALA A 1 268 ? 24.721 13.206 8.331 1.00 98.12 268 ALA A CA 1
ATOM 2007 C C . ALA A 1 268 ? 24.788 11.737 7.874 1.00 98.12 268 ALA A C 1
ATOM 2009 O O . ALA A 1 268 ? 25.762 11.334 7.236 1.00 98.12 268 ALA A O 1
ATOM 2010 N N . LEU A 1 269 ? 23.763 10.931 8.173 1.00 98.31 269 LEU A N 1
ATOM 2011 C CA . LEU A 1 269 ? 23.688 9.529 7.752 1.00 98.31 269 LEU A CA 1
ATOM 2012 C C . LEU A 1 269 ? 23.464 9.386 6.242 1.00 98.31 269 LEU A C 1
ATOM 2014 O O . LEU A 1 269 ? 24.063 8.499 5.637 1.00 98.31 269 LEU A O 1
ATOM 2018 N N . LEU A 1 270 ? 22.683 10.272 5.619 1.00 97.50 270 LEU A N 1
ATOM 2019 C CA . LEU A 1 270 ? 22.530 10.338 4.160 1.00 97.50 270 LEU A CA 1
ATOM 2020 C C . LEU A 1 270 ? 23.869 10.649 3.478 1.00 97.50 270 LEU A C 1
ATOM 2022 O O . LEU A 1 270 ? 24.279 9.957 2.543 1.00 97.50 270 LEU A O 1
ATOM 2026 N N . GLN A 1 271 ? 24.607 11.637 3.993 1.00 96.44 271 GLN A N 1
ATOM 2027 C CA . GLN A 1 271 ? 25.943 11.968 3.489 1.00 96.44 271 GLN A CA 1
ATOM 2028 C C . GLN A 1 271 ? 26.941 10.817 3.700 1.00 96.44 271 GLN A C 1
ATOM 2030 O O . GLN A 1 271 ? 27.763 10.522 2.827 1.00 96.44 271 GLN A O 1
ATOM 2035 N N . ALA A 1 272 ? 26.880 10.141 4.848 1.00 96.44 272 ALA A N 1
ATOM 2036 C CA . ALA A 1 272 ? 27.710 8.973 5.114 1.00 96.44 272 ALA A CA 1
ATOM 2037 C C . ALA A 1 272 ? 27.369 7.818 4.161 1.00 96.44 272 ALA A C 1
ATOM 2039 O O . ALA A 1 272 ? 28.273 7.178 3.634 1.00 96.44 272 ALA A O 1
ATOM 2040 N N . PHE A 1 273 ? 26.089 7.572 3.884 1.00 96.31 273 PHE A N 1
ATOM 2041 C CA . PHE A 1 273 ? 25.657 6.496 2.995 1.00 96.31 273 PHE A CA 1
ATOM 2042 C C . PHE A 1 273 ? 26.133 6.677 1.550 1.00 96.31 273 PHE A C 1
ATOM 2044 O O . PHE A 1 273 ? 26.587 5.711 0.932 1.00 96.31 273 PHE A O 1
ATOM 2051 N N . THR A 1 274 ? 26.090 7.906 1.035 1.00 92.25 274 THR A N 1
ATOM 2052 C CA . THR A 1 274 ? 26.535 8.227 -0.332 1.00 92.25 274 THR A CA 1
ATOM 2053 C C . THR A 1 274 ? 28.058 8.217 -0.490 1.00 92.25 274 THR A C 1
ATOM 2055 O O . THR A 1 274 ? 28.560 7.885 -1.562 1.00 92.25 274 THR A O 1
ATOM 2058 N N . SER A 1 275 ? 28.811 8.533 0.569 1.00 93.25 275 SER A N 1
ATOM 2059 C CA . SER A 1 275 ? 30.283 8.613 0.533 1.00 93.25 275 SER A CA 1
ATOM 2060 C C . SER A 1 275 ? 31.020 7.379 1.078 1.00 93.25 275 SER A C 1
ATOM 2062 O O . SER A 1 275 ? 32.238 7.278 0.913 1.00 93.25 275 SER A O 1
ATOM 2064 N N . SER A 1 276 ? 30.318 6.438 1.719 1.00 93.75 276 SER A N 1
ATOM 2065 C CA . SER A 1 276 ? 30.933 5.272 2.364 1.00 93.75 276 SER A CA 1
ATOM 2066 C C . SER A 1 276 ? 31.475 4.251 1.362 1.00 93.75 276 SER A C 1
ATOM 2068 O O . SER A 1 276 ? 30.820 3.885 0.385 1.00 93.75 276 SER A O 1
ATOM 2070 N N . THR A 1 277 ? 32.652 3.706 1.668 1.00 92.62 277 THR A N 1
ATOM 2071 C CA . THR A 1 277 ? 33.192 2.512 1.004 1.00 92.62 277 THR A CA 1
ATOM 2072 C C . THR A 1 277 ? 32.523 1.225 1.495 1.00 92.62 277 THR A C 1
ATOM 2074 O O . THR A 1 277 ? 32.369 0.287 0.716 1.00 92.62 277 THR A O 1
ATOM 2077 N N . ASP A 1 278 ? 32.079 1.187 2.756 1.00 95.56 278 ASP A N 1
ATOM 2078 C CA . ASP A 1 278 ? 31.235 0.125 3.314 1.00 95.56 278 ASP A CA 1
ATOM 2079 C C . ASP A 1 278 ? 29.771 0.577 3.293 1.00 95.56 278 ASP A C 1
ATOM 2081 O O . ASP A 1 278 ? 29.238 1.171 4.242 1.00 95.56 278 ASP A O 1
ATOM 2085 N N . ARG A 1 279 ? 29.127 0.354 2.148 1.00 93.75 279 ARG A N 1
ATOM 2086 C CA . ARG A 1 279 ? 27.740 0.769 1.936 1.00 93.75 279 ARG A CA 1
ATOM 2087 C C . ARG A 1 279 ? 26.742 -0.071 2.725 1.00 93.75 279 ARG A C 1
ATOM 2089 O O . ARG A 1 279 ? 25.699 0.461 3.087 1.00 93.75 279 ARG A O 1
ATOM 2096 N N . SER A 1 280 ? 27.046 -1.334 3.022 1.00 95.62 280 SER A N 1
ATOM 2097 C CA . SER A 1 280 ? 26.154 -2.209 3.793 1.00 95.62 280 SER A CA 1
ATOM 2098 C C . SER A 1 280 ? 26.044 -1.740 5.241 1.00 95.62 280 SER A C 1
ATOM 2100 O O . SER A 1 280 ? 24.937 -1.621 5.768 1.00 95.62 280 SER A O 1
ATOM 2102 N N . TYR A 1 281 ? 27.172 -1.394 5.871 1.00 96.38 281 TYR A N 1
ATOM 2103 C CA . TYR A 1 281 ? 27.157 -0.814 7.213 1.00 96.38 281 TYR A CA 1
ATOM 2104 C C . TYR A 1 281 ? 26.426 0.534 7.236 1.00 96.38 281 TYR A C 1
ATOM 2106 O O . TYR A 1 281 ? 25.570 0.756 8.093 1.00 96.38 281 TYR A O 1
ATOM 2114 N N . ALA A 1 282 ? 26.715 1.418 6.277 1.00 97.44 282 ALA A N 1
ATOM 2115 C CA . ALA A 1 282 ? 26.085 2.735 6.219 1.00 97.44 282 ALA A CA 1
ATOM 2116 C C . ALA A 1 282 ? 24.567 2.659 5.952 1.00 97.44 282 ALA A C 1
ATOM 2118 O O . ALA A 1 282 ? 23.805 3.350 6.627 1.00 97.44 282 ALA A O 1
ATOM 2119 N N . ALA A 1 283 ? 24.119 1.772 5.051 1.00 96.94 283 ALA A N 1
ATOM 2120 C CA . ALA A 1 283 ? 22.698 1.495 4.816 1.00 96.94 283 ALA A CA 1
ATOM 2121 C C . ALA A 1 283 ? 22.006 1.045 6.103 1.00 96.94 283 ALA A C 1
ATOM 2123 O O . ALA A 1 283 ? 20.977 1.596 6.481 1.00 96.94 283 ALA A O 1
ATOM 2124 N N . ARG A 1 284 ? 22.609 0.092 6.826 1.00 97.75 284 ARG A N 1
ATOM 2125 C CA . ARG A 1 284 ? 22.066 -0.406 8.092 1.00 97.75 284 ARG A CA 1
ATOM 2126 C C . ARG A 1 284 ? 21.900 0.707 9.128 1.00 97.75 284 ARG A C 1
ATOM 2128 O O . ARG A 1 284 ? 20.865 0.754 9.784 1.00 97.75 284 ARG A O 1
ATOM 2135 N N . GLN A 1 285 ? 22.892 1.589 9.281 1.00 98.06 285 GLN A N 1
ATOM 2136 C CA . GLN A 1 285 ? 22.816 2.716 10.223 1.00 98.06 285 GLN A CA 1
ATOM 2137 C C . GLN A 1 285 ? 21.695 3.693 9.849 1.00 98.06 285 GLN A C 1
ATOM 2139 O O . GLN A 1 285 ? 20.921 4.096 10.717 1.00 98.06 285 GLN A O 1
ATOM 2144 N N . LEU A 1 286 ? 21.574 4.029 8.561 1.00 97.94 286 LEU A N 1
ATOM 2145 C CA . LEU A 1 286 ? 20.500 4.882 8.057 1.00 97.94 286 LEU A CA 1
ATOM 2146 C C . LEU A 1 286 ? 19.122 4.243 8.296 1.00 97.94 286 LEU A C 1
ATOM 2148 O O . LEU A 1 286 ? 18.248 4.874 8.881 1.00 97.94 286 LEU A O 1
ATOM 2152 N N . CYS A 1 287 ? 18.942 2.976 7.922 1.00 97.44 287 CYS A N 1
ATOM 2153 C CA . CYS A 1 287 ? 17.696 2.234 8.115 1.00 97.44 287 CYS A CA 1
ATOM 2154 C C . CYS A 1 287 ? 17.301 2.105 9.594 1.00 97.44 287 CYS A C 1
ATOM 2156 O O . CYS A 1 287 ? 16.142 2.327 9.935 1.00 97.44 287 CYS A O 1
ATOM 2158 N N . ALA A 1 288 ? 18.254 1.803 10.480 1.00 97.50 288 ALA A N 1
ATOM 2159 C CA . ALA A 1 288 ? 18.005 1.741 11.919 1.00 97.50 288 ALA A CA 1
ATOM 2160 C C . ALA A 1 288 ? 17.565 3.101 12.485 1.00 97.50 288 ALA A C 1
ATOM 2162 O O . ALA A 1 288 ? 16.663 3.158 13.317 1.00 97.50 288 ALA A O 1
ATOM 2163 N N . HIS A 1 289 ? 18.172 4.198 12.020 1.00 97.81 289 HIS A N 1
ATOM 2164 C CA . HIS A 1 289 ? 17.775 5.544 12.426 1.00 97.81 289 HIS A CA 1
ATOM 2165 C C . HIS A 1 289 ? 16.359 5.892 11.952 1.00 97.81 289 HIS A C 1
ATOM 2167 O O . HIS A 1 289 ? 15.558 6.379 12.747 1.00 97.81 289 HIS A O 1
ATOM 2173 N N . LEU A 1 290 ? 16.030 5.580 10.694 1.00 96.31 290 LEU A N 1
ATOM 2174 C CA . LEU A 1 290 ? 14.707 5.840 10.118 1.00 96.31 290 LEU A CA 1
ATOM 2175 C C . LEU A 1 290 ? 13.588 5.035 10.787 1.00 96.31 290 LEU A C 1
ATOM 2177 O O . LEU A 1 290 ? 12.472 5.533 10.857 1.00 96.31 290 LEU A O 1
ATOM 2181 N N . LEU A 1 291 ? 13.861 3.845 11.334 1.00 93.31 291 LEU A N 1
ATOM 2182 C CA . LEU A 1 291 ? 12.878 3.126 12.159 1.00 93.31 291 LEU A CA 1
ATOM 2183 C C . LEU A 1 291 ? 12.571 3.833 13.478 1.00 93.31 291 LEU A C 1
ATOM 2185 O O . LEU A 1 291 ? 11.481 3.673 14.012 1.00 93.31 291 LEU A O 1
ATOM 2189 N N . GLY A 1 292 ? 13.533 4.576 14.025 1.00 91.88 292 GLY A N 1
ATOM 2190 C CA . GLY A 1 292 ? 13.337 5.323 15.264 1.00 91.88 292 GLY A CA 1
ATOM 2191 C C . GLY A 1 292 ? 12.644 6.667 15.053 1.00 91.88 292 GLY A C 1
ATOM 2192 O O . GLY A 1 292 ? 11.968 7.146 15.958 1.00 91.88 292 GLY A O 1
ATOM 2193 N N . THR A 1 293 ? 12.833 7.297 13.890 1.00 94.81 293 THR A N 1
ATOM 2194 C CA . THR A 1 293 ? 12.283 8.630 13.594 1.00 94.81 293 THR A CA 1
ATOM 2195 C C . THR A 1 293 ? 11.043 8.608 12.706 1.00 94.81 293 THR A C 1
ATOM 2197 O O . THR A 1 293 ? 10.285 9.574 12.725 1.00 94.81 293 THR A O 1
ATOM 2200 N N . THR A 1 294 ? 10.861 7.542 11.923 1.00 93.12 294 THR A N 1
ATOM 2201 C CA . THR A 1 294 ? 9.709 7.264 11.049 1.00 93.12 294 THR A CA 1
ATOM 2202 C C . THR A 1 294 ? 9.196 8.473 10.245 1.00 93.12 294 THR A C 1
ATOM 2204 O O . THR A 1 294 ? 7.999 8.749 10.280 1.00 93.12 294 THR A O 1
ATOM 2207 N N . PRO A 1 295 ? 10.052 9.213 9.502 1.00 95.00 295 PRO A N 1
ATOM 2208 C CA . PRO A 1 295 ? 9.598 10.353 8.694 1.00 95.00 295 PRO A CA 1
ATOM 2209 C C . PRO A 1 295 ? 8.773 9.928 7.473 1.00 95.00 295 PRO A C 1
ATOM 2211 O O . PRO A 1 295 ? 8.022 10.720 6.914 1.00 95.00 295 PRO A O 1
ATOM 2214 N N . ILE A 1 296 ? 8.939 8.675 7.049 1.00 94.88 296 ILE A N 1
ATOM 2215 C CA . ILE A 1 296 ? 8.189 8.018 5.984 1.00 94.88 296 ILE A CA 1
ATOM 2216 C C . ILE A 1 296 ? 7.899 6.578 6.408 1.00 94.88 296 ILE A C 1
ATOM 2218 O O . ILE A 1 296 ? 8.662 5.988 7.175 1.00 94.88 296 ILE A O 1
ATOM 2222 N N . ALA A 1 297 ? 6.841 5.996 5.848 1.00 93.44 297 ALA A N 1
ATOM 2223 C CA . ALA A 1 297 ? 6.526 4.578 5.972 1.00 93.44 297 ALA A CA 1
ATOM 2224 C C . ALA A 1 297 ? 6.620 3.914 4.587 1.00 93.44 297 ALA A C 1
ATOM 2226 O O . ALA A 1 297 ? 5.692 4.036 3.783 1.00 93.44 297 ALA A O 1
ATOM 2227 N N . PRO A 1 298 ? 7.742 3.246 4.259 1.00 93.25 298 PRO A N 1
ATOM 2228 C CA . PRO A 1 298 ? 7.828 2.427 3.057 1.00 93.25 298 PRO A CA 1
ATOM 2229 C C . PRO A 1 298 ? 6.739 1.345 3.074 1.00 93.25 298 PRO A C 1
ATOM 2231 O O . PRO A 1 298 ? 6.481 0.735 4.107 1.00 93.25 298 PRO A O 1
ATOM 2234 N N . VAL A 1 299 ? 6.080 1.131 1.931 1.00 89.38 299 VAL A N 1
ATOM 2235 C CA . VAL A 1 299 ? 5.001 0.134 1.805 1.00 89.38 299 VAL A CA 1
ATOM 2236 C C . VAL A 1 299 ? 5.504 -1.087 1.045 1.00 89.38 299 VAL A C 1
ATOM 2238 O O . VAL A 1 299 ? 5.484 -2.209 1.547 1.00 89.38 299 VAL A O 1
ATOM 2241 N N . CYS A 1 300 ? 5.972 -0.879 -0.185 1.00 86.25 300 CYS A N 1
ATOM 2242 C CA . CYS A 1 300 ? 6.470 -1.953 -1.031 1.00 86.25 300 CYS A CA 1
ATOM 2243 C C . CYS A 1 300 ? 7.355 -1.428 -2.166 1.00 86.25 300 CYS A C 1
ATOM 2245 O O . CYS A 1 300 ? 7.308 -0.248 -2.516 1.00 86.25 300 CYS A O 1
ATOM 2247 N N . PHE A 1 301 ? 8.115 -2.334 -2.776 1.00 82.00 301 PHE A N 1
ATOM 2248 C CA . PHE A 1 301 ? 8.726 -2.146 -4.089 1.00 82.00 301 PHE A CA 1
ATOM 2249 C C . PHE A 1 301 ? 7.947 -2.948 -5.120 1.00 82.00 301 PHE A C 1
ATOM 2251 O O . PHE A 1 301 ? 7.829 -4.163 -4.981 1.00 82.00 301 PHE A O 1
ATOM 2258 N N . GLN A 1 302 ? 7.443 -2.275 -6.152 1.00 71.31 302 GLN A N 1
ATOM 2259 C CA . GLN A 1 302 ? 6.780 -2.927 -7.280 1.00 71.31 302 GLN A CA 1
ATOM 2260 C C . GLN A 1 302 ? 7.795 -3.713 -8.123 1.00 71.31 302 GLN A C 1
ATOM 2262 O O . GLN A 1 302 ? 8.966 -3.342 -8.233 1.00 71.31 302 GLN A O 1
ATOM 2267 N N . GLN A 1 303 ? 7.332 -4.804 -8.719 1.00 64.88 303 GLN A N 1
ATOM 2268 C CA . GLN A 1 303 ? 8.054 -5.629 -9.673 1.00 64.88 303 GLN A CA 1
ATOM 2269 C C . GLN A 1 303 ? 7.314 -5.581 -11.007 1.00 64.88 303 GLN A C 1
ATOM 2271 O O . GLN A 1 303 ? 6.109 -5.811 -11.064 1.00 64.88 303 GLN A O 1
ATOM 2276 N N . ASP A 1 304 ? 8.047 -5.325 -12.084 1.00 62.50 304 ASP A N 1
ATOM 2277 C CA . ASP A 1 304 ? 7.497 -5.405 -13.430 1.00 62.50 304 ASP A CA 1
ATOM 2278 C C . ASP A 1 304 ? 7.787 -6.787 -14.027 1.00 62.50 304 ASP A C 1
ATOM 2280 O O . ASP A 1 304 ? 8.916 -7.282 -13.959 1.00 62.50 304 ASP A O 1
ATOM 2284 N N . THR A 1 305 ? 6.784 -7.390 -14.664 1.00 61.53 305 THR A N 1
ATOM 2285 C CA . THR A 1 305 ? 6.924 -8.691 -15.328 1.00 61.53 305 THR A CA 1
ATOM 2286 C C . THR A 1 305 ? 6.699 -8.539 -16.831 1.00 61.53 305 THR A C 1
ATOM 2288 O O . THR A 1 305 ? 5.660 -8.047 -17.268 1.00 61.53 305 THR A O 1
ATOM 2291 N N . LEU A 1 306 ? 7.664 -8.994 -17.637 1.00 61.69 306 LEU A N 1
ATOM 2292 C CA . LEU A 1 306 ? 7.539 -9.087 -19.092 1.00 61.69 306 LEU A CA 1
ATOM 2293 C C . LEU A 1 306 ? 7.134 -10.513 -19.482 1.00 61.69 306 LEU A C 1
ATOM 2295 O O . LEU A 1 306 ? 7.904 -11.454 -19.296 1.00 61.69 306 LEU A O 1
ATOM 2299 N N . LEU A 1 307 ? 5.937 -10.663 -20.047 1.00 66.00 307 LEU A N 1
ATOM 2300 C CA . LEU A 1 307 ? 5.405 -11.944 -20.514 1.00 66.00 307 LEU A CA 1
ATOM 2301 C C . LEU A 1 307 ? 5.390 -11.975 -22.040 1.00 66.00 307 LEU A C 1
ATOM 2303 O O . LEU A 1 307 ? 4.843 -11.080 -22.681 1.00 66.00 307 LEU A O 1
ATOM 2307 N N . THR A 1 308 ? 5.970 -13.023 -22.621 1.00 65.56 308 THR A N 1
ATOM 2308 C CA . THR A 1 308 ? 5.928 -13.279 -24.065 1.00 65.56 308 THR A CA 1
ATOM 2309 C C . THR A 1 308 ? 5.641 -14.755 -24.316 1.00 65.56 308 THR A C 1
ATOM 2311 O O . THR A 1 308 ? 5.971 -15.605 -23.487 1.00 65.56 308 THR A O 1
ATOM 2314 N N . HIS A 1 309 ? 4.997 -15.066 -25.442 1.00 67.44 309 HIS A N 1
ATOM 2315 C CA . HIS A 1 309 ? 4.883 -16.450 -25.894 1.00 67.44 309 HIS A CA 1
ATOM 2316 C C . HIS A 1 309 ? 6.268 -16.984 -26.269 1.00 67.44 309 HIS A C 1
ATOM 2318 O O . HIS A 1 309 ? 7.095 -16.255 -26.825 1.00 67.44 309 HIS A O 1
ATOM 2324 N N . GLU A 1 310 ? 6.514 -18.262 -25.974 1.00 73.06 310 GLU A N 1
ATOM 2325 C CA . GLU A 1 310 ? 7.766 -18.917 -26.342 1.00 73.06 310 GLU A CA 1
ATOM 2326 C C . GLU A 1 310 ? 8.022 -18.760 -27.846 1.00 73.06 310 GLU A C 1
ATOM 2328 O O . GLU A 1 310 ? 7.134 -18.976 -28.667 1.00 73.06 310 GLU A O 1
ATOM 2333 N N . GLY A 1 311 ? 9.231 -18.325 -28.200 1.00 75.69 311 GLY A N 1
ATOM 2334 C CA . GLY A 1 311 ? 9.625 -18.109 -29.590 1.00 75.69 311 GLY A CA 1
ATOM 2335 C C . GLY A 1 311 ? 9.173 -16.782 -30.209 1.00 75.69 311 GLY A C 1
ATOM 2336 O O . GLY A 1 311 ? 9.733 -16.413 -31.233 1.00 75.69 311 GLY A O 1
ATOM 2337 N N . VAL A 1 312 ? 8.259 -16.021 -29.592 1.00 82.94 312 VAL A N 1
ATOM 2338 C CA . VAL A 1 312 ? 7.755 -14.758 -30.170 1.00 82.94 312 VAL A CA 1
ATOM 2339 C C . VAL A 1 312 ? 8.742 -13.608 -30.012 1.00 82.94 312 VAL A C 1
ATOM 2341 O O . VAL A 1 312 ? 8.933 -12.840 -30.949 1.00 82.94 312 VAL A O 1
ATOM 2344 N N . ALA A 1 313 ? 9.387 -13.479 -28.854 1.00 80.12 313 ALA A N 1
ATOM 2345 C CA . ALA A 1 313 ? 10.347 -12.410 -28.597 1.00 80.12 313 ALA A CA 1
ATOM 2346 C C . ALA A 1 313 ? 11.729 -12.987 -28.279 1.00 80.12 313 ALA A C 1
ATOM 2348 O O . ALA A 1 313 ? 11.888 -13.814 -27.382 1.00 80.12 313 ALA A O 1
ATOM 2349 N N . GLN A 1 314 ? 12.744 -12.537 -29.012 1.00 84.44 314 GLN A N 1
ATOM 2350 C CA . GLN A 1 314 ? 14.144 -12.911 -28.805 1.00 84.44 314 GLN A CA 1
ATOM 2351 C C . GLN A 1 314 ? 15.003 -11.672 -28.561 1.00 84.44 314 GLN A C 1
ATOM 2353 O O . GLN A 1 314 ? 14.692 -10.587 -29.047 1.00 84.44 314 GLN A O 1
ATOM 2358 N N . GLY A 1 315 ? 16.101 -11.842 -27.821 1.00 81.50 315 GLY A N 1
ATOM 2359 C CA . GLY A 1 315 ? 17.015 -10.740 -27.499 1.00 81.50 315 GLY A CA 1
ATOM 2360 C C . GLY A 1 315 ? 16.506 -9.800 -26.402 1.00 81.50 315 GLY A C 1
ATOM 2361 O O . GLY A 1 315 ? 17.032 -8.701 -26.264 1.00 81.50 315 GLY A O 1
ATOM 2362 N N . MET A 1 316 ? 15.503 -10.221 -25.623 1.00 79.31 316 MET A N 1
ATOM 2363 C CA . MET A 1 316 ? 14.963 -9.426 -24.519 1.00 79.31 316 MET A CA 1
ATOM 2364 C C . MET A 1 316 ? 16.016 -9.189 -23.432 1.00 79.31 316 MET A C 1
ATOM 2366 O O . MET A 1 316 ? 16.628 -10.132 -22.927 1.00 79.31 316 MET A O 1
ATOM 2370 N N . SER A 1 317 ? 16.181 -7.928 -23.037 1.00 82.31 317 SER A N 1
ATOM 2371 C CA . SER A 1 317 ? 17.115 -7.498 -21.991 1.00 82.31 317 SER A CA 1
ATOM 2372 C C . SER A 1 317 ? 16.470 -6.465 -21.058 1.00 82.31 317 SER A C 1
ATOM 2374 O O . SER A 1 317 ? 16.945 -5.330 -20.998 1.00 82.31 317 SER A O 1
ATOM 2376 N N . PRO A 1 318 ? 15.363 -6.802 -20.367 1.00 74.62 318 PRO A N 1
ATOM 2377 C CA . PRO A 1 318 ? 14.713 -5.873 -19.448 1.00 74.62 318 PRO A CA 1
ATOM 2378 C C . PRO A 1 318 ? 15.694 -5.407 -18.364 1.00 74.62 318 PRO A C 1
ATOM 2380 O O . PRO A 1 318 ? 16.526 -6.176 -17.880 1.00 74.62 318 PRO A O 1
ATOM 2383 N N . THR A 1 319 ? 15.584 -4.143 -17.963 1.00 70.25 319 THR A N 1
ATOM 2384 C CA . THR A 1 319 ? 16.337 -3.575 -16.839 1.00 70.25 319 THR A CA 1
ATOM 2385 C C . THR A 1 319 ? 15.384 -3.147 -15.733 1.00 70.25 319 THR A C 1
ATOM 2387 O O . THR A 1 319 ? 14.198 -2.927 -15.972 1.00 70.25 319 THR A O 1
ATOM 2390 N N . ALA A 1 320 ? 15.915 -2.941 -14.525 1.00 63.38 320 ALA A N 1
ATOM 2391 C CA . ALA A 1 320 ? 15.147 -2.440 -13.381 1.00 63.38 320 ALA A CA 1
ATOM 2392 C C . ALA A 1 320 ? 14.465 -1.079 -13.636 1.00 63.38 320 ALA A C 1
ATOM 2394 O O . ALA A 1 320 ? 13.596 -0.665 -12.875 1.00 63.38 320 ALA A O 1
ATOM 2395 N N . THR A 1 321 ? 14.863 -0.352 -14.686 1.00 61.38 321 THR A N 1
ATOM 2396 C CA . THR A 1 321 ? 14.281 0.943 -15.048 1.00 61.38 321 THR A CA 1
ATOM 2397 C C . THR A 1 321 ? 13.470 0.920 -16.345 1.00 61.38 321 THR A C 1
ATOM 2399 O O . THR A 1 321 ? 12.776 1.901 -16.634 1.00 61.38 321 THR A O 1
ATOM 2402 N N . SER A 1 322 ? 13.524 -0.161 -17.122 1.00 64.31 322 SER A N 1
ATOM 2403 C CA . SER A 1 322 ? 12.750 -0.305 -18.352 1.00 64.31 322 SER A CA 1
ATOM 2404 C C . SER A 1 322 ? 12.620 -1.774 -18.747 1.00 64.31 322 SER A C 1
ATOM 2406 O O . SER A 1 322 ? 13.589 -2.408 -19.168 1.00 64.31 322 SER A O 1
ATOM 2408 N N . VAL A 1 323 ? 11.395 -2.301 -18.694 1.00 71.00 323 VAL A N 1
ATOM 2409 C CA . VAL A 1 323 ? 11.089 -3.650 -19.198 1.00 71.00 323 VAL A CA 1
ATOM 2410 C C . VAL A 1 323 ? 11.319 -3.794 -20.703 1.00 71.00 323 VAL A C 1
ATOM 2412 O O . VAL A 1 323 ? 11.612 -4.889 -21.162 1.00 71.00 323 VAL A O 1
ATOM 2415 N N . PHE A 1 324 ? 11.265 -2.694 -21.461 1.00 73.06 324 PHE A N 1
ATOM 2416 C CA . PHE A 1 324 ? 11.538 -2.652 -22.904 1.00 73.06 324 PHE A CA 1
ATOM 2417 C C . PHE A 1 324 ? 12.947 -2.137 -23.220 1.00 73.06 324 PHE A C 1
ATOM 2419 O O . PHE A 1 324 ? 13.190 -1.574 -24.287 1.00 73.06 324 PHE A O 1
ATOM 2426 N N . PHE A 1 325 ? 13.888 -2.248 -22.280 1.00 72.38 325 PHE A N 1
ATOM 2427 C CA . PHE A 1 325 ? 15.254 -1.806 -22.530 1.00 72.38 325 PHE A CA 1
ATOM 2428 C C . PHE A 1 325 ? 15.868 -2.565 -23.713 1.00 72.38 325 PHE A C 1
ATOM 2430 O O . PHE A 1 325 ? 15.844 -3.799 -23.770 1.00 72.38 325 PHE A O 1
ATOM 2437 N N . GLY A 1 326 ? 16.421 -1.802 -24.656 1.00 75.69 326 GLY A N 1
ATOM 2438 C CA . GLY A 1 326 ? 17.020 -2.341 -25.867 1.00 75.69 326 GLY A CA 1
ATOM 2439 C C . GLY A 1 326 ? 16.010 -2.952 -26.837 1.00 75.69 326 GLY A C 1
ATOM 2440 O O . GLY A 1 326 ? 16.410 -3.837 -27.588 1.00 75.69 326 GLY A O 1
ATOM 2441 N N . LEU A 1 327 ? 14.733 -2.535 -26.811 1.00 79.31 327 LEU A N 1
ATOM 2442 C CA . LEU A 1 327 ? 13.666 -3.042 -27.691 1.00 79.31 327 LEU A CA 1
ATOM 2443 C C . LEU A 1 327 ? 14.059 -3.027 -29.175 1.00 79.31 327 LEU A C 1
ATOM 2445 O O . LEU A 1 327 ? 13.668 -3.913 -29.925 1.00 79.31 327 LEU A O 1
ATOM 2449 N N . GLU A 1 328 ? 14.867 -2.059 -29.603 1.00 76.56 328 GLU A N 1
ATOM 2450 C CA . GLU A 1 328 ? 15.410 -1.970 -30.961 1.00 76.56 328 GLU A CA 1
ATOM 2451 C C . GLU A 1 328 ? 16.300 -3.159 -31.358 1.00 76.56 328 GLU A C 1
ATOM 2453 O O . GLU A 1 328 ? 16.496 -3.413 -32.544 1.00 76.56 328 GLU A O 1
ATOM 2458 N N . ASN A 1 329 ? 16.818 -3.895 -30.374 1.00 84.88 329 ASN A N 1
ATOM 2459 C CA . ASN A 1 329 ? 17.608 -5.110 -30.559 1.00 84.88 329 ASN A CA 1
ATOM 2460 C C . ASN A 1 329 ? 16.761 -6.382 -30.406 1.00 84.88 329 ASN A C 1
ATOM 2462 O O . ASN A 1 329 ? 17.282 -7.487 -30.568 1.00 84.88 329 ASN A O 1
ATOM 2466 N N . TRP A 1 330 ? 15.472 -6.252 -30.075 1.00 87.62 330 TRP A N 1
ATOM 2467 C CA . TRP A 1 330 ? 14.585 -7.398 -29.938 1.00 87.62 330 TRP A CA 1
ATOM 2468 C C . TRP A 1 330 ? 14.113 -7.843 -31.317 1.00 87.62 330 TRP A C 1
ATOM 2470 O O . TRP A 1 330 ? 13.780 -7.037 -32.184 1.00 87.62 330 TRP A O 1
ATOM 2480 N N . THR A 1 331 ? 14.046 -9.153 -31.517 1.00 85.00 331 THR A N 1
ATOM 2481 C CA . THR A 1 331 ? 13.419 -9.738 -32.704 1.00 85.00 331 THR A CA 1
ATOM 2482 C C . THR A 1 331 ? 12.038 -10.239 -32.316 1.00 85.00 331 THR A C 1
ATOM 2484 O O . THR A 1 331 ? 11.928 -11.096 -31.438 1.00 85.00 331 THR A O 1
ATOM 2487 N N . ILE A 1 332 ? 11.004 -9.691 -32.958 1.00 84.75 332 ILE A N 1
ATOM 2488 C CA . ILE A 1 332 ? 9.613 -10.106 -32.764 1.00 84.75 332 ILE A CA 1
ATOM 2489 C C . ILE A 1 332 ? 9.183 -10.955 -33.960 1.00 84.75 332 ILE A C 1
ATOM 2491 O O . ILE A 1 332 ? 9.111 -10.464 -35.087 1.00 84.75 332 ILE A O 1
ATOM 2495 N N . HIS A 1 333 ? 8.904 -12.229 -33.708 1.00 80.81 333 HIS A N 1
ATOM 2496 C CA . HIS A 1 333 ? 8.399 -13.175 -34.697 1.00 80.81 333 HIS A CA 1
ATOM 2497 C C . HIS A 1 333 ? 6.874 -13.044 -34.763 1.00 80.81 333 HIS A C 1
ATOM 2499 O O . HIS A 1 333 ? 6.182 -13.275 -33.774 1.00 80.81 333 HIS A O 1
ATOM 2505 N N . LEU A 1 334 ? 6.354 -12.597 -35.910 1.00 74.31 334 LEU A N 1
ATOM 2506 C CA . LEU A 1 334 ? 4.929 -12.283 -36.105 1.00 74.31 334 LEU A CA 1
ATOM 2507 C C . LEU A 1 334 ? 4.114 -13.445 -36.704 1.00 74.31 334 LEU A C 1
ATOM 2509 O O . LEU A 1 334 ? 2.925 -13.274 -36.969 1.00 74.31 334 LEU A O 1
ATOM 2513 N N . GLU A 1 335 ? 4.729 -14.610 -36.914 1.00 69.88 335 GLU A N 1
ATOM 2514 C CA . GLU A 1 335 ? 4.073 -15.813 -37.442 1.00 69.88 335 GLU A CA 1
ATOM 2515 C C . GLU A 1 335 ? 4.204 -16.987 -36.447 1.00 69.88 335 GLU A C 1
ATOM 2517 O O . GLU A 1 335 ? 5.203 -17.025 -35.724 1.00 69.88 335 GLU A O 1
ATOM 2522 N N . PRO A 1 336 ? 3.206 -17.898 -36.369 1.00 55.22 336 PRO A N 1
ATOM 2523 C CA . PRO A 1 336 ? 3.200 -19.024 -35.428 1.00 55.22 336 PRO A CA 1
ATOM 2524 C C . PRO A 1 336 ? 4.320 -20.047 -35.639 1.00 55.22 336 PRO A C 1
ATOM 2526 O O . PRO A 1 336 ? 4.685 -20.297 -36.813 1.00 55.22 336 PRO A O 1
#

Foldseek 3Di:
DDDDDDDDDDDDDDPVCCVVPPPPCVVVLVVQLVVCLVCLLVDPDSVVSNCVSVVDDDPAAFDFPDKAWDQDPLWIWIKTKGAGDDVQHPKIKMFTDTQATAFIGIRNHTPDGPPDHDFDADPNRRHTDHPPLPLSPQWDFAQFLDAPPDPLHPPVPRDDDDLVVLLVVCVVVVVQPVAADEFEEEEAQVDPSQQVNSVVVQVSNCHHRYHYDYDYDHPVVSVVCLQVLVGPHYDDDDDADPLSQCCLCAPCPHVNVSVNHYDPVLNVLSVCCVPPPPNSVSSVVNSNVCVVVVSDGGTIDGHDDDDDDPPQKPPQDADPVGSCVPVVVIDGDPDD

Secondary structure (DSSP, 8-state):
----------S---HHHHHHHS-TTHHHHHHHHHHHHHHGGGSSSHHHHHHHHHT------EEEEEEEEEEETTEEEEEEEEEE-GGGTT-EEEEEEESEEEEEEETTEEEEETTS----B-TTT--B--TTTTGGGSEEE-SSSS-TTSTT--GGGPPPP-HHHHHHHHHHTT--SSS-EEEEEEEETT-HHHHHHHHHHHHHH--TTEEEEEEEE-HHHHHHHHHHT--SEEE------TT---HHHHSTT-TT-TT----HHHHHHHHHHHH-S-HHHHHHHHHHHHHHH-SS---EEE-------TTTEES---BTTBTTTTGGG-EE----

Organism: NCBI:txid2838590

pLDDT: mean 83.1, std 14.79, range [22.77, 98.31]